Protein AF-0000000083203922 (afdb_homodimer)

Foldseek 3Di:
DFDADAEWEKEKEDFDQDLVSVVVLQPDPVHDPQQQWWKKKKWAWFDDPPTDNVDTQAMAIDTHLGPDGCSVAVDCVHPPNVGHDTRITMMIIGTPDSVQSHPLSSLQVSLQVCVVCVPRNRRPPDDPRDHDQGKYKYAYWYAYSVRHGDPDDDPSCVSAARMWIQTNVVRDIDGHHDDDD/DFDADAEWEKEKEDFDQDLVSVVVLQPDPVHDPQQQWFKKKKWAWFDDPPTDNVDTQAMAIDTHLDSDGCSVQVDCVHPPNVGHDTRITMMIIGTPDSVQSHSLSSLQVSLQVCVVCVVRNRRPPDDPRDHDQGKYKYAYWYAYSVRHGDPDDDPSCVSAARMWIQTNVVRDIDGHHDDDD

Organism: NCBI:txid214856

Structure (mmCIF, N/CA/C/O backbone):
data_AF-0000000083203922-model_v1
#
loop_
_entity.id
_entity.type
_entity.pdbx_description
1 polymer 'Uncharacterized protein'
#
loop_
_atom_site.group_PDB
_atom_site.id
_atom_site.type_symbol
_atom_site.label_atom_id
_atom_site.label_alt_id
_atom_site.label_comp_id
_atom_site.label_asym_id
_atom_site.label_entity_id
_atom_site.label_seq_id
_atom_site.pdbx_PDB_ins_code
_atom_site.Cartn_x
_atom_site.Cartn_y
_atom_site.Cartn_z
_atom_site.occupancy
_atom_site.B_iso_or_equiv
_atom_site.auth_seq_id
_atom_site.auth_comp_id
_atom_site.auth_asym_id
_atom_site.auth_atom_id
_atom_site.pdbx_PDB_model_num
ATOM 1 N N . MET A 1 1 ? -0.414 -16.438 9.078 1 76.25 1 MET A N 1
ATOM 2 C CA . MET A 1 1 ? 0.077 -15.453 8.125 1 76.25 1 MET A CA 1
ATOM 3 C C . MET A 1 1 ? -0.616 -14.109 8.336 1 76.25 1 MET A C 1
ATOM 5 O O . MET A 1 1 ? -1.79 -14.062 8.703 1 76.25 1 MET A O 1
ATOM 9 N N . GLU A 1 2 ? 0.153 -12.984 8.156 1 79.25 2 GLU A N 1
ATOM 10 C CA . GLU A 1 2 ? -0.312 -11.633 8.461 1 79.25 2 GLU A CA 1
ATOM 11 C C . GLU A 1 2 ? -1.518 -11.266 7.602 1 79.25 2 GLU A C 1
ATOM 13 O O . GLU A 1 2 ? -1.604 -11.656 6.438 1 79.25 2 GLU A O 1
ATOM 18 N N . ASP A 1 3 ? -2.449 -10.609 8.219 1 81.12 3 ASP A N 1
ATOM 19 C CA . ASP A 1 3 ? -3.629 -10.086 7.535 1 81.12 3 ASP A CA 1
ATOM 20 C C . ASP A 1 3 ? -3.773 -8.586 7.77 1 81.12 3 ASP A C 1
ATOM 22 O O . ASP A 1 3 ? -4.027 -8.148 8.898 1 81.12 3 ASP A O 1
ATOM 26 N N . ILE A 1 4 ? -3.57 -7.906 6.734 1 85.88 4 ILE A N 1
ATOM 27 C CA . ILE A 1 4 ? -3.744 -6.457 6.809 1 85.88 4 ILE A CA 1
ATOM 28 C C . ILE A 1 4 ? -5.164 -6.086 6.391 1 85.88 4 ILE A C 1
ATOM 30 O O . ILE A 1 4 ? -5.484 -6.082 5.199 1 85.88 4 ILE A O 1
ATOM 34 N N . ARG A 1 5 ? -6.004 -5.828 7.402 1 78.5 5 ARG A N 1
ATOM 35 C CA . ARG A 1 5 ? -7.426 -5.633 7.133 1 78.5 5 ARG A CA 1
ATOM 36 C C . ARG A 1 5 ? -7.785 -4.152 7.125 1 78.5 5 ARG A C 1
ATOM 38 O O . ARG A 1 5 ? -8.711 -3.734 6.426 1 78.5 5 ARG A O 1
ATOM 45 N N . LYS A 1 6 ? -7.117 -3.385 7.805 1 87 6 LYS A N 1
ATOM 46 C CA . LYS A 1 6 ? -7.434 -1.962 7.898 1 87 6 LYS A CA 1
ATOM 47 C C . LYS A 1 6 ? -6.562 -1.144 6.945 1 87 6 LYS A C 1
ATOM 49 O O . LYS A 1 6 ? -5.336 -1.119 7.082 1 87 6 LYS A O 1
ATOM 54 N N . VAL A 1 7 ? -7.184 -0.541 6.055 1 88.5 7 VAL A N 1
ATOM 55 C CA . VAL A 1 7 ? -6.48 0.312 5.105 1 88.5 7 VAL A CA 1
ATOM 56 C C . VAL A 1 7 ? -7.078 1.716 5.125 1 88.5 7 VAL A C 1
ATOM 58 O O . VAL A 1 7 ? -8.297 1.876 5.055 1 88.5 7 VAL A O 1
ATOM 61 N N . PHE A 1 8 ? -6.25 2.625 5.234 1 94.5 8 PHE A N 1
ATOM 62 C CA . PHE A 1 8 ? -6.664 4.023 5.195 1 94.5 8 PHE A CA 1
ATOM 63 C C . PHE A 1 8 ? -5.969 4.758 4.059 1 94.5 8 PHE A C 1
ATOM 65 O O . PHE A 1 8 ? -4.746 4.691 3.92 1 94.5 8 PHE A O 1
ATOM 72 N N . THR A 1 9 ? -6.707 5.371 3.26 1 94.44 9 THR A N 1
ATOM 73 C CA . THR A 1 9 ? -6.16 6.359 2.342 1 94.44 9 THR A CA 1
ATOM 74 C C . THR A 1 9 ? -6.285 7.766 2.922 1 94.44 9 THR A C 1
ATOM 76 O O . THR A 1 9 ? -7.391 8.219 3.234 1 94.44 9 THR A O 1
ATOM 79 N N . ILE A 1 10 ? -5.148 8.328 3.09 1 96.06 10 ILE A N 1
ATOM 80 C CA . ILE A 1 10 ? -5.145 9.695 3.604 1 96.06 10 ILE A CA 1
ATOM 81 C C . ILE A 1 10 ? -4.875 10.672 2.463 1 96.06 10 ILE A C 1
ATOM 83 O O . ILE A 1 10 ? -3.861 10.562 1.768 1 96.06 10 ILE A O 1
ATOM 87 N N . GLN A 1 11 ? -5.773 11.578 2.305 1 95.19 11 GLN A N 1
ATOM 88 C CA . GLN A 1 11 ? -5.633 12.641 1.314 1 95.19 11 GLN A CA 1
ATOM 89 C C . GLN A 1 11 ? -5.109 13.922 1.954 1 95.19 11 GLN A C 1
ATOM 91 O O . GLN A 1 11 ? -5.805 14.555 2.756 1 95.19 11 GLN A O 1
ATOM 96 N N . TRP A 1 12 ? -3.92 14.266 1.602 1 96.62 12 TRP A N 1
ATOM 97 C CA . TRP A 1 12 ? -3.26 15.453 2.139 1 96.62 12 TRP A CA 1
ATOM 98 C C . TRP A 1 12 ? -3.42 16.641 1.194 1 96.62 12 TRP A C 1
ATOM 100 O O . TRP A 1 12 ? -3.164 16.531 -0.006 1 96.62 12 TRP A O 1
ATOM 110 N N . VAL A 1 13 ? -3.775 17.719 1.745 1 96.5 13 VAL A N 1
ATOM 111 C CA . VAL A 1 13 ? -3.889 18.953 0.961 1 96.5 13 VAL A CA 1
ATOM 112 C C . VAL A 1 13 ? -2.887 19.984 1.47 1 96.5 13 VAL A C 1
ATOM 114 O O . VAL A 1 13 ? -2.779 20.203 2.676 1 96.5 13 VAL A O 1
ATOM 117 N N . GLY A 1 14 ? -2.135 20.516 0.602 1 96.25 14 GLY A N 1
ATOM 118 C CA . GLY A 1 14 ? -1.157 21.547 0.932 1 96.25 14 GLY A CA 1
ATOM 119 C C . GLY A 1 14 ? -0.144 21.781 -0.173 1 96.25 14 GLY A C 1
ATOM 120 O O . GLY A 1 14 ? -0.379 21.406 -1.326 1 96.25 14 GLY A O 1
ATOM 121 N N . PRO A 1 15 ? 0.98 22.531 0.112 1 96.75 15 PRO A N 1
ATOM 122 C CA . PRO A 1 15 ? 1.214 23.172 1.409 1 96.75 15 PRO A CA 1
ATOM 123 C C . PRO A 1 15 ? 0.523 24.531 1.532 1 96.75 15 PRO A C 1
ATOM 125 O O . PRO A 1 15 ? 0.252 25.172 0.521 1 96.75 15 PRO A O 1
ATOM 128 N N . PHE A 1 16 ? 0.149 24.828 2.766 1 96.94 16 PHE A N 1
ATOM 129 C CA . PHE A 1 16 ? -0.227 26.188 3.139 1 96.94 16 PHE A CA 1
ATOM 130 C C . PHE A 1 16 ? 0.935 26.906 3.816 1 96.94 16 PHE A C 1
ATOM 132 O O . PHE A 1 16 ? 1.586 26.344 4.699 1 96.94 16 PHE A O 1
ATOM 139 N N . ASP A 1 17 ? 1.171 28.094 3.471 1 96.75 17 ASP A N 1
ATOM 140 C CA . ASP A 1 17 ? 2.371 28.766 3.961 1 96.75 17 ASP A CA 1
ATOM 141 C C . ASP A 1 17 ? 2.057 29.641 5.176 1 96.75 17 ASP A C 1
ATOM 143 O O . ASP A 1 17 ? 2.967 30.125 5.855 1 96.75 17 ASP A O 1
ATOM 147 N N . THR A 1 18 ? 0.821 29.906 5.383 1 96.75 18 THR A N 1
ATOM 148 C CA . THR A 1 18 ? 0.357 30.656 6.547 1 96.75 18 THR A CA 1
ATOM 149 C C . THR A 1 18 ? -0.965 30.094 7.062 1 96.75 18 THR A C 1
ATOM 151 O O . THR A 1 18 ? -1.653 29.359 6.348 1 96.75 18 THR A O 1
ATOM 154 N N . PHE A 1 19 ? -1.325 30.484 8.32 1 96.62 19 PHE A N 1
ATOM 155 C CA . PHE A 1 19 ? -2.639 30.125 8.844 1 96.62 19 PHE A CA 1
ATOM 156 C C . PHE A 1 19 ? -3.744 30.781 8.023 1 96.62 19 PHE A C 1
ATOM 158 O O . PHE A 1 19 ? -4.816 30.203 7.848 1 96.62 19 PHE A O 1
ATOM 165 N N . ALA A 1 20 ? -3.465 31.938 7.516 1 95.44 20 ALA A N 1
ATOM 166 C CA . ALA A 1 20 ? -4.441 32.656 6.707 1 95.44 20 ALA A CA 1
ATOM 167 C C . ALA A 1 20 ? -4.762 31.906 5.422 1 95.44 20 ALA A C 1
ATOM 169 O O . ALA A 1 20 ? -5.93 31.781 5.039 1 95.44 20 ALA A O 1
ATOM 170 N N . SER A 1 21 ? -3.721 31.438 4.789 1 96 21 SER A N 1
ATOM 171 C CA . SER A 1 21 ? -3.936 30.688 3.555 1 96 21 SER A CA 1
ATOM 172 C C . SER A 1 21 ? -4.73 29.406 3.812 1 96 21 SER A C 1
ATOM 174 O O . SER A 1 21 ? -5.547 29 2.982 1 96 21 SER A O 1
ATOM 176 N N . LEU A 1 22 ? -4.492 28.797 4.906 1 96.5 22 LEU A N 1
ATOM 177 C CA . LEU A 1 22 ? -5.289 27.641 5.297 1 96.5 22 LEU A CA 1
ATOM 178 C C . LEU A 1 22 ? -6.754 28.016 5.48 1 96.5 22 LEU A C 1
ATOM 180 O O . LEU A 1 22 ? -7.645 27.344 4.969 1 96.5 22 LEU A O 1
ATOM 184 N N . SER A 1 23 ? -6.961 29.047 6.184 1 94.62 23 SER A N 1
ATOM 185 C CA . SER A 1 23 ? -8.32 29.516 6.441 1 94.62 23 SER A CA 1
ATOM 186 C C . SER A 1 23 ? -9.062 29.812 5.141 1 94.62 23 SER A C 1
ATOM 188 O O . SER A 1 23 ? -10.25 29.516 5.023 1 94.62 23 SER A O 1
ATOM 190 N N . GLU A 1 24 ? -8.391 30.391 4.223 1 95.5 24 GLU A N 1
ATOM 191 C CA . GLU A 1 24 ? -8.984 30.672 2.918 1 95.5 24 GLU A CA 1
ATOM 192 C C . GLU A 1 24 ? -9.469 29.391 2.246 1 95.5 24 GLU A C 1
ATOM 194 O O . GLU A 1 24 ? -10.586 29.344 1.716 1 95.5 24 GLU A O 1
ATOM 199 N N . TYR A 1 25 ? -8.68 28.391 2.256 1 96.06 25 TYR A N 1
ATOM 200 C CA . TYR A 1 25 ? -9.047 27.094 1.679 1 96.06 25 TYR A CA 1
ATOM 201 C C . TYR A 1 25 ? -10.25 26.5 2.398 1 96.06 25 TYR A C 1
ATOM 203 O O . TYR A 1 25 ? -11.203 26.047 1.759 1 96.06 25 TYR A O 1
ATOM 211 N N . LEU A 1 26 ? -10.227 26.531 3.705 1 94.5 26 LEU A N 1
ATOM 212 C CA . LEU A 1 26 ? -11.25 25.875 4.512 1 94.5 26 LEU A CA 1
ATOM 213 C C . LEU A 1 26 ? -12.586 26.594 4.391 1 94.5 26 LEU A C 1
ATOM 215 O O . LEU A 1 26 ? -13.648 25.984 4.582 1 94.5 26 LEU A O 1
ATOM 219 N N . ASN A 1 27 ? -12.523 27.812 4.066 1 93.06 27 ASN A N 1
ATOM 220 C CA . ASN A 1 27 ? -13.742 28.625 3.949 1 93.06 27 ASN A CA 1
ATOM 221 C C . ASN A 1 27 ? -14.266 28.641 2.514 1 93.06 27 ASN A C 1
ATOM 223 O O . ASN A 1 27 ? -15.328 29.188 2.244 1 93.06 27 ASN A O 1
ATOM 227 N N . ASP A 1 28 ? -13.516 28.125 1.604 1 93.5 28 ASP A N 1
ATOM 228 C CA . ASP A 1 28 ? -13.961 28.016 0.219 1 93.5 28 ASP A CA 1
ATOM 229 C C . ASP A 1 28 ? -15.016 26.922 0.064 1 93.5 28 ASP A C 1
ATOM 231 O O . ASP A 1 28 ? -14.719 25.734 0.282 1 93.5 28 ASP A O 1
ATOM 235 N N . PRO A 1 29 ? -16.266 27.219 -0.331 1 90.81 29 PRO A N 1
ATOM 236 C CA . PRO A 1 29 ? -17.328 26.234 -0.425 1 90.81 29 PRO A CA 1
ATOM 237 C C . PRO A 1 29 ? -17.109 25.219 -1.547 1 90.81 29 PRO A C 1
ATOM 239 O O . PRO A 1 29 ? -17.797 24.203 -1.614 1 90.81 29 PRO A O 1
ATOM 242 N N . ASN A 1 30 ? -16.156 25.516 -2.389 1 90.38 30 ASN A N 1
ATOM 243 C CA . ASN A 1 30 ? -15.883 24.641 -3.523 1 90.38 30 ASN A CA 1
ATOM 244 C C . ASN A 1 30 ? -14.844 23.578 -3.184 1 90.38 30 ASN A C 1
ATOM 246 O O . ASN A 1 30 ? -14.492 22.75 -4.027 1 90.38 30 ASN A O 1
ATOM 250 N N . THR A 1 31 ? -14.398 23.625 -1.921 1 89.81 31 THR A N 1
ATOM 251 C CA . THR A 1 31 ? -13.383 22.656 -1.52 1 89.81 31 THR A CA 1
ATOM 252 C C . THR A 1 31 ? -13.969 21.641 -0.542 1 89.81 31 THR A C 1
ATOM 254 O O . THR A 1 31 ? -15.156 21.703 -0.213 1 89.81 31 THR A O 1
ATOM 257 N N . CYS A 1 32 ? -13.172 20.719 -0.204 1 86.81 32 CYS A N 1
ATOM 258 C CA . CYS A 1 32 ? -13.562 19.641 0.7 1 86.81 32 CYS A CA 1
ATOM 259 C C . CYS A 1 32 ? -14.117 20.203 2.006 1 86.81 32 CYS A C 1
ATOM 261 O O . CYS A 1 32 ? -13.656 21.25 2.482 1 86.81 32 CYS A O 1
ATOM 263 N N . ASP A 1 33 ? -15.039 19.453 2.543 1 87.81 33 ASP A N 1
ATOM 264 C CA . ASP A 1 33 ? -15.609 19.797 3.842 1 87.81 33 ASP A CA 1
ATOM 265 C C . ASP A 1 33 ? -14.523 19.891 4.914 1 87.81 33 ASP A C 1
ATOM 267 O O . ASP A 1 33 ? -13.773 18.938 5.121 1 87.81 33 ASP A O 1
ATOM 271 N N . CYS A 1 34 ? -14.523 21.016 5.566 1 86.69 34 CYS A N 1
ATOM 272 C CA . CYS A 1 34 ? -13.477 21.297 6.539 1 86.69 34 CYS A CA 1
ATOM 273 C C . CYS A 1 34 ? -13.57 20.344 7.734 1 86.69 34 CYS A C 1
ATOM 275 O O . CYS A 1 34 ? -12.609 20.188 8.477 1 86.69 34 CYS A O 1
ATOM 277 N N . HIS A 1 35 ? -14.656 19.672 7.953 1 87.94 35 HIS A N 1
ATOM 278 C CA . HIS A 1 35 ? -14.875 18.781 9.094 1 87.94 35 HIS A CA 1
ATOM 279 C C . HIS A 1 35 ? -14.281 17.406 8.844 1 87.94 35 HIS A C 1
ATOM 281 O O . HIS A 1 35 ? -14.211 16.578 9.758 1 87.94 35 HIS A O 1
ATOM 287 N N . LEU A 1 36 ? -13.766 17.234 7.707 1 90.31 36 LEU A N 1
ATOM 288 C CA . LEU A 1 36 ? -13.305 15.906 7.34 1 90.31 36 LEU A CA 1
ATOM 289 C C . LEU A 1 36 ? -11.812 15.75 7.621 1 90.31 36 LEU A C 1
ATOM 291 O O . LEU A 1 36 ? -11.289 14.633 7.621 1 90.31 36 LEU A O 1
ATOM 295 N N . PHE A 1 37 ? -11.18 16.828 7.934 1 94.19 37 PHE A N 1
ATOM 296 C CA . PHE A 1 37 ? -9.734 16.781 8.125 1 94.19 37 PHE A CA 1
ATOM 297 C C . PHE A 1 37 ? -9.398 16.375 9.562 1 94.19 37 PHE A C 1
ATOM 299 O O . PHE A 1 37 ? -9.945 16.938 10.508 1 94.19 37 PHE A O 1
ATOM 306 N N . SER A 1 38 ? -8.453 15.422 9.68 1 95.12 38 SER A N 1
ATOM 307 C CA . SER A 1 38 ? -8.148 14.867 10.992 1 95.12 38 SER A CA 1
ATOM 308 C C . SER A 1 38 ? -6.652 14.945 11.289 1 95.12 38 SER A C 1
ATOM 310 O O . SER A 1 38 ? -6.227 14.695 12.422 1 95.12 38 SER A O 1
ATOM 312 N N . PHE A 1 39 ? -5.867 15.258 10.328 1 96.56 39 PHE A N 1
ATOM 313 C CA . PHE A 1 39 ? -4.422 15.242 10.5 1 96.56 39 PHE A CA 1
ATOM 314 C C . PHE A 1 39 ? -3.801 16.547 9.992 1 96.56 39 PHE A C 1
ATOM 316 O O . PHE A 1 39 ? -4.348 17.188 9.102 1 96.56 39 PHE A O 1
ATOM 323 N N . TYR A 1 40 ? -2.693 16.906 10.586 1 97.12 40 TYR A N 1
ATOM 324 C CA . TYR A 1 40 ? -1.921 18.031 10.07 1 97.12 40 TYR A CA 1
ATOM 325 C C . TYR A 1 40 ? -0.429 17.812 10.305 1 97.12 40 TYR A C 1
ATOM 327 O O . TYR A 1 40 ? -0.032 17.172 11.273 1 97.12 40 TYR A O 1
ATOM 335 N N . TYR A 1 41 ? 0.306 18.281 9.438 1 97.44 41 TYR A N 1
ATOM 336 C CA . TYR A 1 41 ? 1.765 18.25 9.453 1 97.44 41 TYR A CA 1
ATOM 337 C C . TYR A 1 41 ? 2.342 19.625 9.102 1 97.44 41 TYR A C 1
ATOM 339 O O . TYR A 1 41 ? 1.911 20.25 8.141 1 97.44 41 TYR A O 1
ATOM 347 N N . CYS A 1 42 ? 3.262 20.047 9.938 1 97.62 42 CYS A N 1
ATOM 348 C CA . CYS A 1 42 ? 3.91 21.328 9.719 1 97.62 42 CYS A CA 1
ATOM 349 C C . CYS A 1 42 ? 5.426 21.188 9.719 1 97.62 42 CYS A C 1
ATOM 351 O O . CYS A 1 42 ? 5.988 20.484 10.555 1 97.62 42 CYS A O 1
ATOM 353 N N . SER A 1 43 ? 6.062 21.797 8.773 1 97.31 43 SER A N 1
ATOM 354 C CA . SER A 1 43 ? 7.52 21.859 8.719 1 97.31 43 SER A CA 1
ATOM 355 C C . SER A 1 43 ? 8.008 23.266 8.414 1 97.31 43 SER A C 1
ATOM 357 O O . SER A 1 43 ? 7.281 24.062 7.816 1 97.31 43 SER A O 1
ATOM 359 N N . GLY A 1 44 ? 9.172 23.562 8.82 1 96.44 44 GLY A N 1
ATOM 360 C CA . GLY A 1 44 ? 9.734 24.875 8.609 1 96.44 44 GLY A CA 1
ATOM 361 C C . GLY A 1 44 ? 10.75 25.266 9.664 1 96.44 44 GLY A C 1
ATOM 362 O O . GLY A 1 44 ? 11.43 24.406 10.234 1 96.44 44 GLY A O 1
ATOM 363 N N . SER A 1 45 ? 10.977 26.594 9.75 1 96.19 45 SER A N 1
ATOM 364 C CA . SER A 1 45 ? 11.875 27.125 10.766 1 96.19 45 SER A CA 1
ATOM 365 C C . SER A 1 45 ? 11.117 27.516 12.031 1 96.19 45 SER A C 1
ATOM 367 O O . SER A 1 45 ? 9.906 27.766 11.984 1 96.19 45 SER A O 1
ATOM 369 N N . LYS A 1 46 ? 11.828 27.547 13.117 1 95 46 LYS A N 1
ATOM 370 C CA . LYS A 1 46 ? 11.234 27.891 14.398 1 95 46 LYS A CA 1
ATOM 371 C C . LYS A 1 46 ? 11.594 29.328 14.805 1 95 46 LYS A C 1
ATOM 373 O O . LYS A 1 46 ? 12.664 29.828 14.445 1 95 46 LYS A O 1
ATOM 378 N N . LYS A 1 47 ? 10.688 29.875 15.578 1 93.75 47 LYS A N 1
ATOM 379 C CA . LYS A 1 47 ? 10.93 31.188 16.156 1 93.75 47 LYS A CA 1
ATOM 380 C C . LYS A 1 47 ? 11.828 31.094 17.375 1 93.75 47 LYS A C 1
ATOM 382 O O . LYS A 1 47 ? 11.922 30.047 18.016 1 93.75 47 LYS A O 1
ATOM 387 N N . GLY A 1 48 ? 12.422 32.2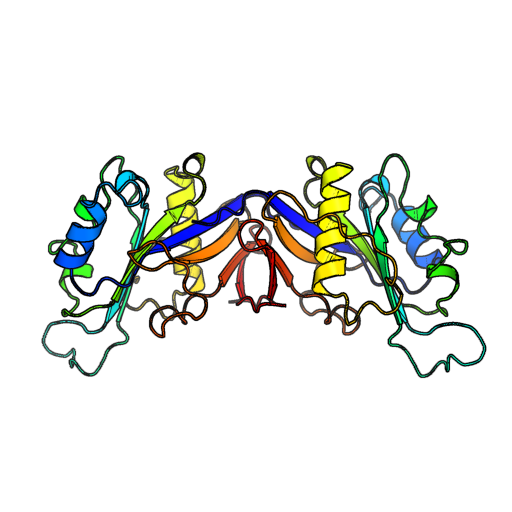19 17.703 1 88.44 48 GLY A N 1
ATOM 388 C CA . GLY A 1 48 ? 13.086 32.312 19 1 88.44 48 GLY A CA 1
ATOM 389 C C . GLY A 1 48 ? 14.594 32.25 18.906 1 88.44 48 GLY A C 1
ATOM 390 O O . GLY A 1 48 ? 15.141 31.875 17.875 1 88.44 48 GLY A O 1
ATOM 391 N N . LYS A 1 49 ? 15.211 32.594 20.031 1 87.12 49 LYS A N 1
ATOM 392 C CA . LYS A 1 49 ? 16.672 32.594 20.156 1 87.12 49 LYS A CA 1
ATOM 393 C C . LYS A 1 49 ? 17.234 31.172 20.094 1 87.12 49 LYS A C 1
ATOM 395 O O . LYS A 1 49 ? 16.656 30.25 20.688 1 87.12 49 LYS A O 1
ATOM 400 N N . GLY A 1 50 ? 18.203 30.969 19.312 1 90.75 50 GLY A N 1
ATOM 401 C CA . GLY A 1 50 ? 18.812 29.656 19.188 1 90.75 50 GLY A CA 1
ATOM 402 C C . GLY A 1 50 ? 18.297 28.859 18 1 90.75 50 GLY A C 1
ATOM 403 O O . GLY A 1 50 ? 18.766 27.75 17.75 1 90.75 50 GLY A O 1
ATOM 404 N N . HIS A 1 51 ? 17.266 29.422 17.453 1 92.12 51 HIS A N 1
ATOM 405 C CA . HIS A 1 51 ? 16.703 28.781 16.266 1 92.12 51 HIS A CA 1
ATOM 406 C C . HIS A 1 51 ? 16.906 29.641 15.023 1 92.12 51 HIS A C 1
ATOM 408 O O . HIS A 1 51 ? 16.016 30.375 14.609 1 92.12 51 HIS A O 1
ATOM 414 N N . PRO A 1 52 ? 18.078 29.484 14.469 1 91.88 52 PRO A N 1
ATOM 415 C CA . PRO A 1 52 ? 18.344 30.281 13.273 1 91.88 52 PRO A CA 1
ATOM 416 C C . PRO A 1 52 ? 17.344 30 12.141 1 91.88 52 PRO A C 1
ATOM 418 O O . PRO A 1 52 ? 16.922 28.859 11.961 1 91.88 52 PRO A O 1
ATOM 421 N N . ILE A 1 53 ? 17.016 30.984 11.391 1 88.94 53 ILE A N 1
ATOM 422 C CA . ILE A 1 53 ? 16.031 30.906 10.32 1 88.94 53 ILE A CA 1
ATOM 423 C C . ILE A 1 53 ? 16.516 29.922 9.258 1 88.94 53 ILE A C 1
ATOM 425 O O . ILE A 1 53 ? 15.711 29.297 8.57 1 88.94 53 ILE A O 1
ATOM 429 N N . SER A 1 54 ? 17.828 29.75 9.211 1 90.31 54 SER A N 1
ATOM 430 C CA . SER A 1 54 ? 18.406 28.891 8.195 1 90.31 54 SER A CA 1
ATOM 431 C C . SER A 1 54 ? 18.141 27.422 8.5 1 90.31 54 SER A C 1
ATOM 433 O O . SER A 1 54 ? 18.188 26.578 7.605 1 90.31 54 SER A O 1
ATOM 435 N N . LYS A 1 55 ? 17.891 27.188 9.727 1 91.38 55 LYS A N 1
ATOM 436 C CA . LYS A 1 55 ? 17.5 25.828 10.086 1 91.38 55 LYS A CA 1
ATOM 437 C C . LYS A 1 55 ? 16.016 25.594 9.828 1 91.38 55 LYS A C 1
ATOM 439 O O . LYS A 1 55 ? 15.164 26.109 10.539 1 91.38 55 LYS A O 1
ATOM 444 N N . ASP A 1 56 ? 15.727 24.844 8.805 1 91.56 56 ASP A N 1
ATOM 445 C CA . ASP A 1 56 ? 14.359 24.656 8.344 1 91.56 56 ASP A CA 1
ATOM 446 C C . ASP A 1 56 ? 13.961 23.172 8.383 1 91.56 56 ASP A C 1
ATOM 448 O O . ASP A 1 56 ? 13.414 22.656 7.414 1 91.56 56 ASP A O 1
ATOM 452 N N . ASP A 1 57 ? 14.344 22.5 9.508 1 92.94 57 ASP A N 1
ATOM 453 C CA . ASP A 1 57 ? 14.125 21.047 9.57 1 92.94 57 ASP A CA 1
ATOM 454 C C . ASP A 1 57 ? 13.234 20.688 10.75 1 92.94 57 ASP A C 1
ATOM 456 O O . ASP A 1 57 ? 13.234 19.531 11.203 1 92.94 57 ASP A O 1
ATOM 460 N N . TYR A 1 58 ? 12.578 21.734 11.266 1 95.31 58 TYR A N 1
ATOM 461 C CA . TYR A 1 58 ? 11.617 21.438 12.32 1 95.31 58 TYR A CA 1
ATOM 462 C C . TYR A 1 58 ? 10.328 20.859 11.742 1 95.31 58 TYR A C 1
ATOM 464 O O . TYR A 1 58 ? 9.859 21.297 10.695 1 95.31 58 TYR A O 1
ATOM 472 N N . ARG A 1 59 ? 9.797 19.844 12.438 1 96.69 59 ARG A N 1
ATOM 473 C CA . ARG A 1 59 ? 8.648 19.109 11.922 1 96.69 59 ARG A CA 1
ATOM 474 C C . ARG A 1 59 ? 7.723 18.672 13.047 1 96.69 59 ARG A C 1
ATOM 476 O O . ARG A 1 59 ? 8.18 18.203 14.086 1 96.69 59 ARG A O 1
ATOM 483 N N . TYR A 1 60 ? 6.461 18.875 12.781 1 96.56 60 TYR A N 1
ATOM 484 C CA . TYR A 1 60 ? 5.445 18.469 13.75 1 96.56 60 TYR A CA 1
ATOM 485 C C . TYR A 1 60 ? 4.27 17.781 13.055 1 96.56 60 TYR A C 1
ATOM 487 O O . TYR A 1 60 ? 3.801 18.25 12.016 1 96.56 60 TYR A O 1
ATOM 495 N N . PHE A 1 61 ? 3.873 16.688 13.617 1 96.69 61 PHE A N 1
ATOM 496 C CA . PHE A 1 61 ? 2.682 15.969 13.195 1 96.69 61 PHE A CA 1
ATOM 497 C C . PHE A 1 61 ? 1.629 15.969 14.297 1 96.69 61 PHE A C 1
ATOM 499 O O . PHE A 1 61 ? 1.935 15.672 15.453 1 96.69 61 PHE A O 1
ATOM 506 N N . GLY A 1 62 ? 0.389 16.312 13.914 1 94.88 62 GLY A N 1
ATOM 507 C CA . GLY A 1 62 ? -0.681 16.312 14.898 1 94.88 62 GLY A CA 1
ATOM 508 C C . GLY A 1 62 ? -1.989 15.766 14.359 1 94.88 62 GLY A C 1
ATOM 509 O O . GLY A 1 62 ? -2.1 15.461 13.172 1 94.88 62 GLY A O 1
ATOM 510 N N . LEU A 1 63 ? -2.947 15.539 15.25 1 94.06 63 LEU A N 1
ATOM 511 C CA . LEU A 1 63 ? -4.273 15.047 14.891 1 94.06 63 LEU A CA 1
ATOM 512 C C . LEU A 1 63 ? -5.359 15.984 15.422 1 94.06 63 LEU 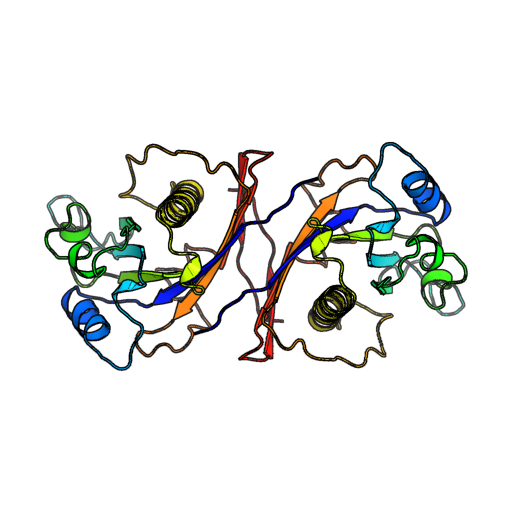A C 1
ATOM 514 O O . LEU A 1 63 ? -5.098 16.812 16.297 1 94.06 63 LEU A O 1
ATOM 518 N N . HIS A 1 64 ? -6.418 15.953 14.766 1 91.62 64 HIS A N 1
ATOM 519 C CA . HIS A 1 64 ? -7.648 16.625 15.156 1 91.62 64 HIS A CA 1
ATOM 520 C C . HIS A 1 64 ? -8.82 15.656 15.203 1 91.62 64 HIS A C 1
ATOM 522 O O . HIS A 1 64 ? -9.148 15.023 14.195 1 91.62 64 HIS A O 1
ATOM 528 N N . ARG A 1 65 ? -9.352 15.492 16.375 1 78.56 65 ARG A N 1
ATOM 529 C CA . ARG A 1 65 ? -10.422 14.523 16.594 1 78.56 65 ARG A CA 1
ATOM 530 C C . ARG A 1 65 ? -11.773 15.094 16.172 1 78.56 65 ARG A C 1
ATOM 532 O O . ARG A 1 65 ? -12.062 16.266 16.438 1 78.56 65 ARG A O 1
ATOM 539 N N . SER A 1 66 ? -12.375 15.07 15.305 1 61.03 66 SER A N 1
ATOM 540 C CA . SER A 1 66 ? -13.422 15.734 14.539 1 61.03 66 SER A CA 1
ATOM 541 C C . SER A 1 66 ? -14.578 16.156 15.438 1 61.03 66 SER A C 1
ATOM 543 O O . SER A 1 66 ? -15.578 16.703 14.961 1 61.03 66 SER A O 1
ATOM 545 N N . GLY A 1 67 ? -15.305 16.406 16.234 1 67.06 67 GLY A N 1
ATOM 546 C CA . GLY A 1 67 ? -16.609 17.047 16.188 1 67.06 67 GLY A CA 1
ATOM 547 C C . GLY A 1 67 ? -16.547 18.516 15.789 1 67.06 67 GLY A C 1
ATOM 548 O O . GLY A 1 67 ? -17.578 19.125 15.508 1 67.06 67 GLY A O 1
ATOM 549 N N . THR A 1 68 ? -15.266 19.062 15.516 1 78.5 68 THR A N 1
ATOM 550 C CA . THR A 1 68 ? -15.102 20.469 15.141 1 78.5 68 THR A CA 1
ATOM 551 C C . THR A 1 68 ? -14.188 20.594 13.93 1 78.5 68 THR A C 1
ATOM 553 O O . THR A 1 68 ? -13.43 19.688 13.609 1 78.5 68 THR A O 1
ATOM 556 N N . PRO A 1 69 ? -14.312 21.719 13.258 1 84.94 69 PRO A N 1
ATOM 557 C CA . PRO A 1 69 ? -13.43 21.953 12.109 1 84.94 69 PRO A CA 1
ATOM 558 C C . PRO A 1 69 ? -11.953 22.031 12.508 1 84.94 69 PRO A C 1
ATOM 560 O O . PRO A 1 69 ? -11.633 22.438 13.625 1 84.94 69 PRO A O 1
ATOM 563 N N . ILE A 1 70 ? -11.078 21.641 11.641 1 90.44 70 ILE A N 1
ATOM 564 C CA . ILE A 1 70 ? -9.656 21.453 11.922 1 90.44 70 ILE A CA 1
ATOM 565 C C . ILE A 1 70 ? -9.023 22.797 12.289 1 90.44 70 ILE A C 1
ATOM 567 O O . ILE A 1 70 ? -8.016 22.828 13.008 1 90.44 70 ILE A O 1
ATOM 571 N N . HIS A 1 71 ? -9.594 23.938 11.82 1 86.88 71 HIS A N 1
ATOM 572 C CA . HIS A 1 71 ? -8.984 25.234 12.078 1 86.88 71 HIS A CA 1
ATOM 573 C C . HIS A 1 71 ? -9.148 25.641 13.539 1 86.88 71 HIS A C 1
ATOM 575 O O . HIS A 1 71 ? -8.508 26.594 14 1 86.88 71 HIS A O 1
ATOM 581 N N . THR A 1 72 ? -10.008 24.922 14.266 1 87.5 72 THR A N 1
ATOM 582 C CA . THR A 1 72 ? -10.086 25.172 15.703 1 87.5 72 THR A CA 1
ATOM 583 C C . THR A 1 72 ? -8.82 24.688 16.406 1 87.5 72 THR A C 1
ATOM 585 O O . THR A 1 72 ? -8.453 25.203 17.469 1 87.5 72 THR A O 1
ATOM 588 N N . ARG A 1 73 ? -8.172 23.797 15.828 1 90.38 73 ARG A N 1
ATOM 589 C CA . ARG A 1 73 ? -6.949 23.234 16.375 1 90.38 73 ARG A CA 1
ATOM 590 C C . ARG A 1 73 ? -5.715 23.781 15.672 1 90.38 73 ARG A C 1
ATOM 592 O O . ARG A 1 73 ? -4.742 24.172 16.328 1 90.38 73 ARG A O 1
ATOM 599 N N . VAL A 1 74 ? -5.773 23.797 14.398 1 94.5 74 VAL A N 1
ATOM 600 C CA . VAL A 1 74 ? -4.664 24.297 13.594 1 94.5 74 VAL A CA 1
ATOM 601 C C . VAL A 1 74 ? -4.758 25.828 13.484 1 94.5 74 VAL A C 1
ATOM 603 O O . VAL A 1 74 ? -5.293 26.344 12.508 1 94.5 74 VAL A O 1
ATOM 606 N N . ALA A 1 75 ? -4.195 26.469 14.469 1 92.81 75 ALA A N 1
ATOM 607 C CA . ALA A 1 75 ? -4.328 27.906 14.633 1 92.81 75 ALA A CA 1
ATOM 608 C C . ALA A 1 75 ? -3.086 28.5 15.297 1 92.81 75 ALA A C 1
ATOM 610 O O . ALA A 1 75 ? -2.244 27.766 15.82 1 92.81 75 ALA A O 1
ATOM 611 N N . PRO A 1 76 ? -2.982 29.812 15.273 1 93.12 76 PRO A N 1
ATOM 612 C CA . PRO A 1 76 ? -1.794 30.484 15.812 1 93.12 76 PRO A CA 1
ATOM 613 C C . PRO A 1 76 ? -1.591 30.203 17.297 1 93.12 76 PRO A C 1
ATOM 615 O O . PRO A 1 76 ? -0.479 30.359 17.812 1 93.12 76 PRO A O 1
ATOM 618 N N . TRP A 1 77 ? -2.58 29.828 18.016 1 92.75 77 TRP A N 1
ATOM 619 C CA . TRP A 1 77 ? -2.457 29.625 19.453 1 92.75 77 TRP A CA 1
ATOM 620 C C . TRP A 1 77 ? -2.066 28.188 19.781 1 92.75 77 TRP A C 1
ATOM 622 O O . TRP A 1 77 ? -1.886 27.828 20.938 1 92.75 77 TRP A O 1
ATOM 632 N N . HIS A 1 78 ? -2.027 27.359 18.75 1 93.5 78 HIS A N 1
ATOM 633 C CA . HIS A 1 78 ? -1.646 25.969 18.953 1 93.5 78 HIS A CA 1
ATOM 634 C C . HIS A 1 78 ? -0.281 25.859 19.625 1 93.5 78 HIS A C 1
ATOM 636 O O . HIS A 1 78 ? 0.667 26.547 19.219 1 93.5 78 HIS A O 1
ATOM 642 N N . GLU A 1 79 ? -0.117 25.016 20.562 1 91.5 79 GLU A N 1
ATOM 643 C CA . GLU A 1 79 ? 1.046 24.891 21.438 1 91.5 79 GLU A CA 1
ATOM 644 C C . GLU A 1 79 ? 2.32 24.656 20.641 1 91.5 79 GLU A C 1
ATOM 646 O O . GLU A 1 79 ? 3.383 25.188 20.969 1 91.5 79 GLU A O 1
ATOM 651 N N . HIS A 1 80 ? 2.254 23.906 19.594 1 93.56 80 HIS A N 1
ATOM 652 C CA . HIS A 1 80 ? 3.436 23.594 18.797 1 93.56 80 HIS A CA 1
ATOM 653 C C . HIS A 1 80 ? 3.521 24.469 17.562 1 93.56 80 HIS A C 1
ATOM 655 O O . HIS A 1 80 ? 4.594 25 17.234 1 93.56 80 HIS A O 1
ATOM 661 N N . LEU A 1 81 ? 2.422 24.719 16.953 1 95.94 81 LEU A N 1
ATOM 662 C CA . LEU A 1 81 ? 2.426 25.391 15.664 1 95.94 81 LEU A CA 1
ATOM 663 C C . LEU A 1 81 ? 2.797 26.859 15.828 1 95.94 81 LEU A C 1
ATOM 665 O O . LEU A 1 81 ? 3.408 27.453 14.938 1 95.94 81 LEU A O 1
ATOM 669 N N . ARG A 1 82 ? 2.482 27.422 16.938 1 94.25 82 ARG A N 1
ATOM 670 C CA . ARG A 1 82 ? 2.76 28.828 17.203 1 94.25 82 ARG A CA 1
ATOM 671 C C . ARG A 1 82 ? 4.258 29.109 17.156 1 94.25 82 ARG A C 1
ATOM 673 O O . ARG A 1 82 ? 4.676 30.25 16.984 1 94.25 82 ARG A O 1
ATOM 680 N N . ASN A 1 83 ? 5.078 28.078 17.312 1 95.19 83 ASN A N 1
ATOM 681 C CA . ASN A 1 83 ? 6.527 28.234 17.391 1 95.19 83 ASN A CA 1
ATOM 682 C C . ASN A 1 83 ? 7.156 28.25 15.992 1 95.19 83 ASN A C 1
ATOM 684 O O . ASN A 1 83 ? 8.328 28.609 15.844 1 95.19 83 ASN A O 1
ATOM 688 N N . PHE A 1 84 ? 6.43 27.906 14.992 1 96.69 84 PHE A N 1
ATOM 689 C CA . PHE A 1 84 ? 6.961 27.922 13.633 1 96.69 84 PHE A CA 1
ATOM 690 C C . PHE A 1 84 ? 6.949 29.328 13.055 1 96.69 84 PHE A C 1
ATOM 692 O O . PHE A 1 84 ? 6.004 30.094 13.281 1 96.69 84 PHE A O 1
ATOM 699 N N . ARG A 1 85 ? 7.98 29.641 12.297 1 95.5 85 ARG A N 1
ATOM 700 C CA . ARG A 1 85 ? 8.047 30.906 11.57 1 95.5 85 ARG A CA 1
ATOM 701 C C . ARG A 1 85 ? 7.297 30.812 10.242 1 95.5 85 ARG A C 1
ATOM 703 O O . ARG A 1 85 ? 7.457 29.844 9.5 1 95.5 85 ARG A O 1
ATOM 710 N N . GLU A 1 86 ? 6.516 31.797 10.008 1 93.56 86 GLU A N 1
ATOM 711 C CA . GLU A 1 86 ? 5.953 31.906 8.664 1 93.56 86 GLU A CA 1
ATOM 712 C C . GLU A 1 86 ? 6.957 32.531 7.695 1 93.56 86 GLU A C 1
ATOM 714 O O . GLU A 1 86 ? 7.742 33.406 8.078 1 93.56 86 GLU A O 1
ATOM 719 N N . PRO A 1 87 ? 7.051 32.156 6.477 1 95.38 87 PRO A N 1
ATOM 720 C CA . PRO A 1 87 ? 6.203 31.094 5.922 1 95.38 87 PRO A CA 1
ATOM 721 C C . PRO A 1 87 ? 6.645 29.703 6.344 1 95.38 87 PRO A C 1
ATOM 723 O O . PRO A 1 87 ? 7.84 29.453 6.508 1 95.38 87 PRO A O 1
ATOM 726 N N . PHE A 1 88 ? 5.695 28.828 6.68 1 96.69 88 PHE A N 1
ATOM 727 C CA . PHE A 1 88 ? 5.953 27.422 6.938 1 96.69 88 PHE A CA 1
ATOM 728 C C . PHE A 1 88 ? 5.262 26.547 5.898 1 96.69 88 PHE A C 1
ATOM 730 O O . PHE A 1 88 ? 4.664 27.047 4.949 1 96.69 88 PHE A O 1
ATOM 737 N N . SER A 1 89 ? 5.488 25.25 5.922 1 97.12 89 SER A N 1
ATOM 738 C CA . SER A 1 89 ? 4.797 24.281 5.086 1 97.12 89 SER A CA 1
ATOM 739 C C . SER A 1 89 ? 3.812 23.453 5.898 1 97.12 89 SER A C 1
ATOM 741 O O . SER A 1 89 ? 4.211 22.531 6.629 1 97.12 89 SER A O 1
ATOM 743 N N . LEU A 1 90 ? 2.555 23.812 5.723 1 97.62 90 LEU A N 1
ATOM 744 C CA . LEU A 1 90 ? 1.488 23.156 6.473 1 97.62 90 LEU A CA 1
ATOM 745 C C . LEU A 1 90 ? 0.624 22.297 5.555 1 97.62 90 LEU A C 1
ATOM 747 O O . LEU A 1 90 ? 0.22 22.75 4.48 1 97.62 90 LEU A O 1
ATOM 751 N N . TRP A 1 91 ? 0.397 21.078 5.961 1 97.56 91 TRP A N 1
ATOM 752 C CA . TRP A 1 91 ? -0.469 20.125 5.273 1 97.56 91 TRP A CA 1
ATOM 753 C C . TRP A 1 91 ? -1.583 19.641 6.191 1 97.56 91 TRP A C 1
ATOM 755 O O . TRP A 1 91 ? -1.365 19.438 7.391 1 97.56 91 TRP A O 1
ATOM 765 N N . ILE A 1 92 ? -2.752 19.469 5.598 1 96.94 92 ILE A N 1
ATOM 766 C CA . ILE A 1 92 ? -3.852 18.875 6.344 1 96.94 92 ILE A CA 1
ATOM 767 C C . ILE A 1 92 ? -4.32 17.594 5.641 1 96.94 92 ILE A C 1
ATOM 76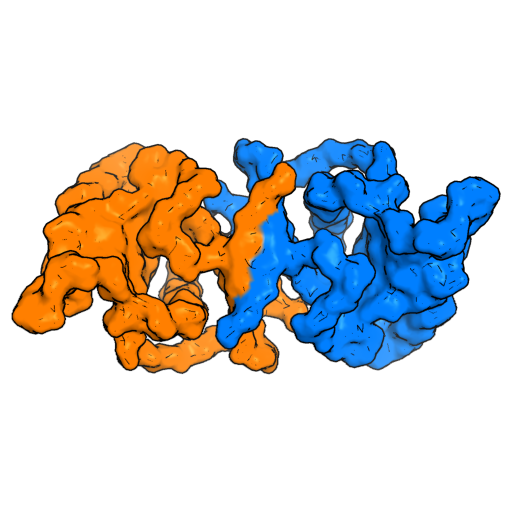9 O O . ILE A 1 92 ? -4.305 17.516 4.406 1 96.94 92 ILE A O 1
ATOM 773 N N . GLY A 1 93 ? -4.68 16.562 6.453 1 96.44 93 GLY A N 1
ATOM 774 C CA . GLY A 1 93 ? -5.016 15.266 5.906 1 96.44 93 GLY A CA 1
ATOM 775 C C . GLY A 1 93 ? -6.383 14.773 6.34 1 96.44 93 GLY A C 1
ATOM 776 O O . GLY A 1 93 ? -6.793 14.984 7.48 1 96.44 93 GLY A O 1
ATOM 777 N N . SER A 1 94 ? -7.043 14.133 5.418 1 95.19 94 SER A N 1
ATOM 778 C CA . SER A 1 94 ? -8.328 13.5 5.68 1 95.19 94 SER A CA 1
ATOM 779 C C . SER A 1 94 ? -8.352 12.062 5.176 1 95.19 94 SER A C 1
ATOM 781 O O . SER A 1 94 ? -7.617 11.711 4.25 1 95.19 94 SER A O 1
ATOM 783 N N . PHE A 1 95 ? -9.211 11.289 5.867 1 94.75 95 PHE A N 1
ATOM 784 C CA . PHE A 1 95 ? -9.516 9.992 5.273 1 94.75 95 PHE A CA 1
ATOM 785 C C . PHE A 1 95 ? -10.25 10.164 3.947 1 94.75 95 PHE A C 1
ATOM 787 O O . PHE A 1 95 ? -11.125 11.023 3.822 1 94.75 95 PHE A O 1
ATOM 794 N N . SER A 1 96 ? -9.883 9.406 2.963 1 92.25 96 SER A N 1
ATOM 795 C CA . SER A 1 96 ? -10.648 9.43 1.721 1 92.25 96 SER A CA 1
ATOM 796 C C . SER A 1 96 ? -12.078 8.938 1.943 1 92.25 96 SER A C 1
ATOM 798 O O . SER A 1 96 ? -13.016 9.438 1.312 1 92.25 96 SER A O 1
ATOM 800 N N . ASP A 1 97 ? -12.203 7.934 2.746 1 90.12 97 ASP A N 1
ATOM 801 C CA . ASP A 1 97 ? -13.492 7.414 3.176 1 90.12 97 ASP A CA 1
ATOM 802 C C . ASP A 1 97 ? -13.914 8.023 4.512 1 90.12 97 ASP A C 1
ATOM 804 O O . ASP A 1 97 ? -13.438 7.605 5.566 1 90.12 97 ASP A O 1
ATOM 808 N N . SER A 1 98 ? -14.883 8.852 4.461 1 89.25 98 SER A N 1
ATOM 809 C CA . SER A 1 98 ? -15.273 9.609 5.641 1 89.25 98 SER A CA 1
ATOM 810 C C . SER A 1 98 ? -15.828 8.695 6.734 1 89.25 98 SER A C 1
ATOM 812 O O . SER A 1 98 ? -15.805 9.055 7.914 1 89.25 98 SER A O 1
ATOM 814 N N . THR A 1 99 ? -16.312 7.527 6.41 1 90.38 99 THR A N 1
ATOM 815 C CA . THR A 1 99 ? -16.844 6.605 7.406 1 90.38 99 THR A CA 1
ATOM 816 C C . THR A 1 99 ? -15.719 6.055 8.281 1 90.38 99 THR A C 1
ATOM 818 O O . THR A 1 99 ? -15.977 5.496 9.352 1 90.38 99 THR A O 1
ATOM 821 N N . GLN A 1 100 ? -14.555 6.266 7.891 1 91.88 100 GLN A N 1
ATOM 822 C CA . GLN A 1 100 ? -13.406 5.77 8.641 1 91.88 100 GLN A CA 1
ATOM 823 C C . GLN A 1 100 ? -12.906 6.809 9.641 1 91.88 100 GLN A C 1
ATOM 825 O O . GLN A 1 100 ? -12.008 6.527 10.445 1 91.88 100 GLN A O 1
ATOM 830 N N . GLN A 1 101 ? -13.508 7.926 9.531 1 92.25 101 GLN A N 1
ATOM 831 C CA . GLN A 1 101 ? -13.086 8.984 10.445 1 92.25 101 GLN A CA 1
ATOM 832 C C . GLN A 1 101 ? -13.648 8.766 11.844 1 92.25 101 GLN A C 1
ATOM 834 O O . GLN A 1 101 ? -14.484 9.547 12.312 1 92.25 101 GLN A O 1
ATOM 839 N N . THR A 1 102 ? -13.203 7.816 12.516 1 92.12 102 THR A N 1
ATOM 840 C CA . THR A 1 102 ? -13.539 7.559 13.914 1 92.12 102 THR A CA 1
ATOM 841 C C . THR A 1 102 ? -12.391 7.949 14.836 1 92.12 102 THR A C 1
ATOM 843 O O . THR A 1 102 ? -11.227 7.961 14.414 1 92.12 102 THR A O 1
ATOM 846 N N . PRO A 1 103 ? -12.727 8.258 16.078 1 90.81 103 PRO A N 1
ATOM 847 C CA . PRO A 1 103 ? -11.656 8.602 17 1 90.81 103 PRO A CA 1
ATOM 848 C C . PRO A 1 103 ? -10.562 7.535 17.062 1 90.81 103 PRO A C 1
ATOM 850 O O . PRO A 1 103 ? -9.375 7.863 17.094 1 90.81 103 PRO A O 1
ATOM 853 N N . GLN A 1 104 ? -10.914 6.32 17.062 1 91.88 104 GLN A N 1
ATOM 854 C CA . GLN A 1 104 ? -9.953 5.23 17.141 1 91.88 104 GLN A CA 1
ATOM 855 C C . GLN A 1 104 ? -9.055 5.188 15.906 1 91.88 104 GLN A C 1
ATOM 857 O O . GLN A 1 104 ? -7.836 5.059 16.016 1 91.88 104 GLN A O 1
ATOM 862 N N . ASN A 1 105 ? -9.656 5.273 14.742 1 93.88 105 ASN A N 1
ATOM 863 C CA . ASN A 1 105 ? -8.875 5.25 13.516 1 93.88 105 ASN A CA 1
ATOM 864 C C . ASN A 1 105 ? -7.922 6.441 13.438 1 93.88 105 ASN A C 1
ATOM 866 O O . ASN A 1 105 ? -6.785 6.305 12.977 1 93.88 105 ASN A O 1
ATOM 870 N N . VAL A 1 106 ? -8.375 7.566 13.852 1 94.06 106 VAL A N 1
ATOM 871 C CA . VAL A 1 106 ? -7.551 8.766 13.852 1 94.06 106 VAL A CA 1
ATOM 872 C C . VAL A 1 106 ? -6.336 8.562 14.742 1 94.06 106 VAL A C 1
ATOM 874 O O . VAL A 1 106 ? -5.207 8.867 14.352 1 94.06 106 VAL A O 1
ATOM 877 N N . GLU A 1 107 ? -6.539 8.031 15.859 1 92.75 107 GLU A N 1
ATOM 878 C CA . GLU A 1 107 ? -5.445 7.766 16.797 1 92.75 107 GLU A CA 1
ATOM 879 C C . GLU A 1 107 ? -4.48 6.727 16.234 1 92.75 107 GLU A C 1
ATOM 881 O O . GLU A 1 107 ? -3.264 6.871 16.359 1 92.75 107 GLU A O 1
ATOM 886 N N . ASP A 1 108 ? -5.031 5.715 15.664 1 94 108 ASP A N 1
ATOM 887 C CA . ASP A 1 108 ? -4.199 4.664 15.078 1 94 108 ASP A CA 1
ATOM 888 C C . ASP A 1 108 ? -3.293 5.23 13.992 1 94 108 ASP A C 1
ATOM 890 O O . ASP A 1 108 ? -2.098 4.93 13.953 1 94 108 ASP A O 1
ATOM 894 N N . VAL A 1 109 ? -3.896 6.043 13.125 1 95.06 109 VAL A N 1
ATOM 895 C CA . VAL A 1 109 ? -3.135 6.633 12.031 1 95.06 109 VAL A CA 1
ATOM 896 C C . VAL A 1 109 ? -2.027 7.523 12.586 1 95.06 109 VAL A C 1
ATOM 898 O O . VAL A 1 109 ? -0.877 7.441 12.148 1 95.06 109 VAL A O 1
ATOM 901 N N . GLU A 1 110 ? -2.361 8.312 13.523 1 94.69 110 GLU A N 1
ATOM 902 C CA . GLU A 1 110 ? -1.351 9.164 14.141 1 94.69 110 GLU A CA 1
ATOM 903 C C . GLU A 1 110 ? -0.209 8.336 14.727 1 94.69 110 GLU A C 1
ATOM 905 O O . GLU A 1 110 ? 0.964 8.664 14.531 1 94.69 110 GLU A O 1
ATOM 910 N N . THR A 1 111 ? -0.591 7.32 15.406 1 93.69 111 THR A N 1
ATOM 911 C CA . THR A 1 111 ? 0.41 6.453 16.016 1 93.69 111 THR A CA 1
ATOM 912 C C . THR A 1 111 ? 1.348 5.879 14.961 1 93.69 111 THR A C 1
ATOM 914 O O . THR A 1 111 ? 2.566 5.875 15.141 1 93.69 111 THR A O 1
ATOM 917 N N . VAL A 1 112 ? 0.798 5.422 13.875 1 95.12 112 VAL A N 1
ATOM 918 C CA . VAL A 1 112 ? 1.611 4.84 12.812 1 95.12 112 VAL A CA 1
ATOM 919 C C . VAL A 1 112 ? 2.547 5.902 12.234 1 95.12 112 VAL A C 1
ATOM 921 O O . VAL A 1 112 ? 3.738 5.652 12.047 1 95.12 112 VAL A O 1
ATOM 924 N N . PHE A 1 113 ? 2.055 7.102 12.023 1 95.69 113 PHE A N 1
ATOM 925 C CA . PHE A 1 113 ? 2.875 8.18 11.484 1 95.69 113 PHE A CA 1
ATOM 926 C C . PHE A 1 113 ? 4.016 8.523 12.43 1 95.69 113 PHE A C 1
ATOM 928 O O . PHE A 1 113 ? 5.18 8.562 12.016 1 95.69 113 PHE A O 1
ATOM 935 N N . ILE A 1 114 ? 3.67 8.727 13.617 1 94.38 114 ILE A N 1
ATOM 936 C CA . ILE A 1 114 ? 4.664 9.188 14.586 1 94.38 114 ILE A CA 1
ATOM 937 C C . ILE A 1 114 ? 5.703 8.086 14.812 1 94.38 114 ILE A C 1
ATOM 939 O O . ILE A 1 114 ? 6.902 8.367 14.898 1 94.38 114 ILE A O 1
ATOM 943 N N . SER A 1 115 ? 5.27 6.871 14.945 1 93.44 115 SER A N 1
ATOM 944 C CA . SER A 1 115 ? 6.195 5.762 15.141 1 93.44 115 SER A CA 1
ATOM 945 C C . SER A 1 115 ? 7.113 5.59 13.938 1 93.44 115 SER A C 1
ATOM 947 O O . SER A 1 115 ? 8.305 5.312 14.094 1 93.44 115 SER A O 1
ATOM 949 N N . THR A 1 116 ? 6.609 5.742 12.797 1 95.06 116 THR A N 1
ATOM 950 C CA . THR A 1 116 ? 7.367 5.539 11.562 1 95.06 116 THR A CA 1
ATOM 951 C C . THR A 1 116 ? 8.398 6.648 11.375 1 95.06 116 THR A C 1
ATOM 953 O O . THR A 1 116 ? 9.5 6.398 10.891 1 95.06 116 THR A O 1
ATOM 956 N N . TYR A 1 117 ? 8.023 7.82 11.797 1 95.38 117 TYR A N 1
ATOM 957 C CA . TYR A 1 117 ? 8.852 8.969 11.445 1 95.38 117 TYR A CA 1
ATOM 958 C C . TYR A 1 117 ? 9.391 9.656 12.703 1 95.38 117 TYR A C 1
ATOM 960 O O . TYR A 1 117 ? 9.648 10.859 12.688 1 95.38 117 TYR A O 1
ATOM 968 N N . LYS A 1 118 ? 9.531 8.969 13.742 1 92.5 118 LYS A N 1
ATOM 969 C CA . LYS A 1 118 ? 9.953 9.516 15.031 1 92.5 118 LYS A CA 1
ATOM 970 C C . LYS A 1 118 ? 11.297 10.219 14.914 1 92.5 118 LYS A C 1
ATOM 972 O O . LYS A 1 118 ? 11.555 11.203 15.609 1 92.5 118 LYS A O 1
ATOM 977 N N . ASP A 1 119 ? 12.148 9.828 14.039 1 92.56 119 ASP A N 1
ATOM 978 C CA . ASP A 1 119 ? 13.508 10.352 13.938 1 92.56 119 ASP A CA 1
ATOM 979 C C . ASP A 1 119 ? 13.531 11.68 13.188 1 92.56 119 ASP A C 1
ATOM 981 O O . ASP A 1 119 ? 14.516 12.43 13.266 1 92.56 119 ASP A O 1
ATOM 985 N N . VAL A 1 120 ? 12.453 11.953 12.461 1 93.94 120 VAL A N 1
ATOM 986 C CA . VAL A 1 120 ? 12.484 13.172 11.656 1 93.94 120 VAL A CA 1
ATOM 987 C C . VAL A 1 120 ? 11.477 14.18 12.195 1 93.94 120 VAL A C 1
ATOM 989 O O . VAL A 1 120 ? 11.547 15.375 11.883 1 93.94 120 VAL A O 1
ATOM 992 N N . LEU A 1 121 ? 10.477 13.672 12.969 1 95.19 121 LEU A N 1
ATOM 993 C CA . LEU A 1 121 ? 9.523 14.57 13.617 1 95.19 121 LEU A CA 1
ATOM 994 C C . LEU A 1 121 ? 10.133 15.188 14.867 1 95.19 121 LEU A C 1
ATOM 996 O O . LEU A 1 121 ? 9.984 14.648 15.969 1 95.19 121 LEU A O 1
ATOM 1000 N N . THR A 1 122 ? 10.656 16.344 14.695 1 93.56 122 THR A N 1
ATOM 1001 C CA . THR A 1 122 ? 11.516 16.953 15.703 1 93.56 122 THR A CA 1
ATOM 1002 C C . THR A 1 122 ? 10.688 17.453 16.891 1 93.56 122 THR A C 1
ATOM 1004 O O . THR A 1 122 ? 11.195 17.578 18 1 93.56 122 THR A O 1
ATOM 1007 N N . GLU A 1 123 ? 9.383 17.672 16.688 1 92.69 123 GLU A N 1
ATOM 1008 C CA . GLU A 1 123 ? 8.586 18.328 17.719 1 92.69 123 GLU A CA 1
ATOM 1009 C C . GLU A 1 123 ? 7.633 17.344 18.391 1 92.69 123 GLU A C 1
ATOM 1011 O O . GLU A 1 123 ? 6.879 17.719 19.281 1 92.69 123 GLU A O 1
ATOM 1016 N N . ASN A 1 124 ? 7.547 16.109 17.859 1 92 124 ASN A N 1
ATOM 1017 C CA . ASN A 1 124 ? 6.734 15.07 18.484 1 92 124 ASN A CA 1
ATOM 1018 C C . ASN A 1 124 ? 7.523 14.297 19.547 1 92 124 ASN A C 1
ATOM 1020 O O . ASN A 1 124 ? 7.879 13.141 19.328 1 92 124 ASN A O 1
ATOM 1024 N N . THR A 1 125 ? 7.809 14.75 20.75 1 78.81 125 THR A N 1
ATOM 1025 C CA . THR A 1 125 ? 8.711 14.172 21.734 1 78.81 125 THR A CA 1
ATOM 1026 C C . THR A 1 125 ? 7.941 13.352 22.766 1 78.81 125 THR A C 1
ATOM 1028 O O . THR A 1 125 ? 8.523 12.539 23.484 1 78.81 125 THR A O 1
ATOM 1031 N N . GLN A 1 126 ? 6.605 13.555 22.891 1 66.44 126 GLN A N 1
ATOM 1032 C CA . GLN A 1 126 ? 5.898 12.969 24.031 1 66.44 126 GLN A CA 1
ATOM 1033 C C . GLN A 1 126 ? 4.91 11.898 23.578 1 66.44 126 GLN A C 1
ATOM 1035 O O . GLN A 1 126 ? 4.07 11.453 24.359 1 66.44 126 GLN A O 1
ATOM 1040 N N . LYS A 1 127 ? 4.879 11.523 22.547 1 64 127 LYS A N 1
ATOM 1041 C CA . LYS A 1 127 ? 3.719 10.68 22.266 1 64 127 LYS A CA 1
ATOM 1042 C C . LYS A 1 127 ? 3.855 9.312 22.906 1 64 127 LYS A C 1
ATOM 1044 O O . LYS A 1 127 ? 4.914 8.68 22.828 1 64 127 LYS A O 1
ATOM 1049 N N . LYS A 1 128 ? 2.807 9.242 24.031 1 58.69 128 LYS A N 1
ATOM 1050 C CA . LYS A 1 128 ? 2.57 7.902 24.562 1 58.69 128 LYS A CA 1
ATOM 1051 C C . LYS A 1 128 ? 2 6.973 23.5 1 58.69 128 LYS A C 1
ATOM 1053 O O . LYS A 1 128 ? 1.115 7.363 22.734 1 58.69 128 LYS A O 1
ATOM 1058 N N . LYS A 1 129 ? 2.742 6.008 22.969 1 60.66 129 LYS A N 1
ATOM 1059 C CA . LYS A 1 129 ? 2.514 5.148 21.812 1 60.66 129 LYS A CA 1
ATOM 1060 C C . LYS A 1 129 ? 1.604 3.977 22.172 1 60.66 129 LYS A C 1
ATOM 1062 O O . LYS A 1 129 ? 1.966 3.133 23 1 60.66 129 LYS A O 1
ATOM 1067 N N . ALA A 1 130 ? 0.186 4.273 22.125 1 73.5 130 ALA A N 1
ATOM 1068 C CA . ALA A 1 130 ? -0.486 2.977 22.109 1 73.5 130 ALA A CA 1
ATOM 1069 C C . ALA A 1 130 ? -0.342 2.297 20.75 1 73.5 130 ALA A C 1
ATOM 1071 O O . ALA A 1 130 ? -0.529 2.932 19.719 1 73.5 130 ALA A O 1
ATOM 1072 N N . THR A 1 131 ? 0.213 1.115 20.812 1 83.88 131 THR A N 1
ATOM 1073 C CA . THR A 1 131 ? 0.386 0.335 19.594 1 83.88 131 THR A CA 1
ATOM 1074 C C . THR A 1 131 ? -0.958 -0.172 19.078 1 83.88 131 THR A C 1
ATOM 1076 O O . THR A 1 131 ? -1.753 -0.721 19.844 1 83.88 131 THR A O 1
ATOM 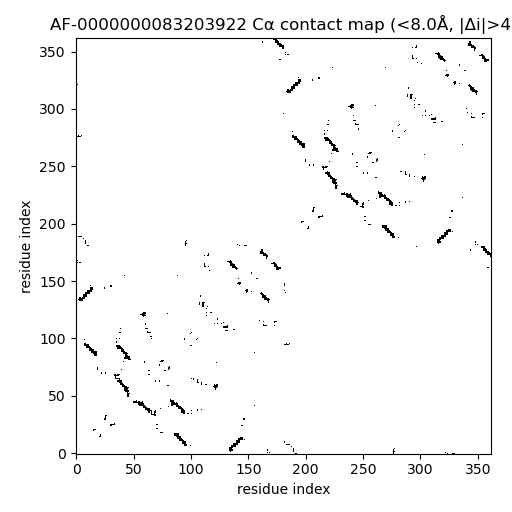1079 N N . PRO A 1 132 ? -1.229 0.145 17.828 1 91.38 132 PRO A N 1
ATOM 1080 C CA . PRO A 1 132 ? -2.49 -0.365 17.281 1 91.38 132 PRO A CA 1
ATOM 1081 C C . PRO A 1 132 ? -2.648 -1.872 17.484 1 91.38 132 PRO A C 1
ATOM 1083 O O . PRO A 1 132 ? -1.661 -2.609 17.453 1 91.38 132 PRO A O 1
ATOM 1086 N N . LYS A 1 133 ? -3.838 -2.264 17.641 1 90.56 133 LYS A N 1
ATOM 1087 C CA . LYS A 1 133 ? -4.121 -3.676 17.891 1 90.56 133 LYS A CA 1
ATOM 1088 C C . LYS A 1 133 ? -4.164 -4.457 16.578 1 90.56 133 LYS A C 1
ATOM 1090 O O . LYS A 1 133 ? -3.939 -5.672 16.562 1 90.56 133 LYS A O 1
ATOM 1095 N N . GLU A 1 134 ? -4.453 -3.75 15.539 1 93 134 GLU A N 1
ATOM 1096 C CA . GLU A 1 134 ? -4.59 -4.383 14.227 1 93 134 GLU A CA 1
ATOM 1097 C C . GLU A 1 134 ? -3.541 -3.867 13.25 1 93 134 GLU A C 1
ATOM 1099 O O . GLU A 1 134 ? -3.039 -2.752 13.398 1 93 134 GLU A O 1
ATOM 1104 N N . SER A 1 135 ? -3.229 -4.77 12.289 1 94.12 135 SER A N 1
ATOM 1105 C CA . SER A 1 135 ? -2.35 -4.328 11.219 1 94.12 135 SER A CA 1
ATOM 1106 C C . SER A 1 135 ? -3.012 -3.238 10.375 1 94.12 135 SER A C 1
ATOM 1108 O O . SER A 1 135 ? -4.211 -3.299 10.109 1 94.12 135 SER A O 1
ATOM 1110 N N . ILE A 1 136 ? -2.217 -2.279 9.977 1 95.31 136 ILE A N 1
ATOM 1111 C CA . ILE A 1 136 ? -2.75 -1.101 9.305 1 95.31 136 ILE A CA 1
ATOM 1112 C C . ILE A 1 136 ? -1.89 -0.768 8.094 1 95.31 136 ILE A C 1
ATOM 1114 O O . ILE A 1 136 ? -0.659 -0.823 8.156 1 95.31 136 ILE A O 1
ATOM 1118 N N . CYS A 1 137 ? -2.555 -0.507 7.039 1 94.44 137 CYS A N 1
ATOM 1119 C CA . CYS A 1 137 ? -1.918 0.067 5.859 1 94.44 137 CYS A CA 1
ATOM 1120 C C . CYS A 1 137 ? -2.42 1.483 5.602 1 94.44 137 CYS A C 1
ATOM 1122 O O . CYS A 1 137 ? -3.629 1.724 5.578 1 94.44 137 CYS A O 1
ATOM 1124 N N . ILE A 1 138 ? -1.521 2.385 5.457 1 96.94 138 ILE A N 1
ATOM 1125 C CA . ILE A 1 138 ? -1.858 3.768 5.141 1 96.94 138 ILE A CA 1
ATOM 1126 C C . ILE A 1 138 ? -1.323 4.125 3.754 1 96.94 138 ILE A C 1
ATOM 1128 O O . ILE A 1 138 ? -0.156 3.867 3.447 1 96.94 138 ILE A O 1
ATOM 1132 N N . ILE A 1 139 ? -2.119 4.66 2.951 1 95 139 ILE A N 1
ATOM 1133 C CA . ILE A 1 139 ? -1.742 5.18 1.642 1 95 139 ILE A CA 1
ATOM 1134 C C . ILE A 1 139 ? -1.874 6.703 1.634 1 95 139 ILE A C 1
ATOM 1136 O O . ILE A 1 139 ? -2.963 7.238 1.851 1 95 139 ILE A O 1
ATOM 1140 N N . ASN A 1 140 ? -0.8 7.336 1.36 1 95.81 140 ASN A N 1
ATOM 1141 C CA . ASN A 1 140 ? -0.787 8.789 1.322 1 95.81 140 ASN A CA 1
ATOM 1142 C C . ASN A 1 140 ? -0.964 9.32 -0.099 1 95.81 140 ASN A C 1
ATOM 1144 O O . ASN A 1 140 ? -0.245 8.906 -1.012 1 95.81 140 ASN A O 1
ATOM 1148 N N . LEU A 1 141 ? -1.874 10.164 -0.225 1 93.5 141 LEU A N 1
ATOM 1149 C CA . LEU A 1 141 ? -2.07 10.898 -1.471 1 93.5 141 LEU A CA 1
ATOM 1150 C C . LEU A 1 141 ? -1.958 12.406 -1.24 1 93.5 141 LEU A C 1
ATOM 1152 O O . LEU A 1 141 ? -2.422 12.914 -0.219 1 93.5 141 LEU A O 1
ATOM 1156 N N . TRP A 1 142 ? -1.399 13.102 -2.207 1 94.31 142 TRP A N 1
ATOM 1157 C CA . TRP A 1 142 ? -1.062 14.508 -2.014 1 94.31 142 TRP A CA 1
ATOM 1158 C C . TRP A 1 142 ? -1.764 15.383 -3.049 1 94.31 142 TRP A C 1
ATOM 1160 O O . TRP A 1 142 ? -1.697 15.109 -4.25 1 94.31 142 TRP A O 1
ATOM 1170 N N . TYR A 1 143 ? -2.367 16.391 -2.523 1 94.88 143 TYR A N 1
ATOM 1171 C CA . TYR A 1 143 ? -3.145 17.281 -3.377 1 94.88 143 TYR A CA 1
ATOM 1172 C C . TYR A 1 143 ? -2.787 18.734 -3.113 1 94.88 143 TYR A C 1
ATOM 1174 O O . TYR A 1 143 ? -2.412 19.109 -1.995 1 94.88 143 TYR A O 1
ATOM 1182 N N . ARG A 1 144 ? -2.902 19.516 -4.188 1 93.88 144 ARG A N 1
ATOM 1183 C CA . ARG A 1 144 ? -2.838 20.969 -4.07 1 93.88 144 ARG A CA 1
ATOM 1184 C C . ARG A 1 144 ? -4.121 21.516 -3.457 1 93.88 144 ARG A C 1
ATOM 1186 O O . ARG A 1 144 ? -5.129 20.812 -3.369 1 93.88 144 ARG A O 1
ATOM 1193 N N . SER A 1 145 ? -4.059 22.781 -3.129 1 92.94 145 SER A N 1
ATOM 1194 C CA . SER A 1 145 ? -5.238 23.422 -2.561 1 92.94 145 SER A CA 1
ATOM 1195 C C . SER A 1 145 ? -6.379 23.484 -3.572 1 92.94 145 SER A C 1
ATOM 1197 O O . SER A 1 145 ? -7.543 23.625 -3.195 1 92.94 145 SER A O 1
ATOM 1199 N N . ASN A 1 146 ? -6.094 23.375 -4.816 1 91.06 146 ASN A N 1
ATOM 1200 C CA . ASN A 1 146 ? -7.145 23.328 -5.828 1 91.06 146 ASN A CA 1
ATOM 1201 C C . ASN A 1 146 ? -7.629 21.891 -6.062 1 91.06 146 ASN A C 1
ATOM 1203 O O . ASN A 1 146 ? -8.336 21.625 -7.035 1 91.06 146 ASN A O 1
ATOM 1207 N N . GLU A 1 147 ? -7.062 20.938 -5.242 1 88.44 147 GLU A N 1
ATOM 1208 C CA . GLU A 1 147 ? -7.5 19.562 -5.145 1 88.44 147 GLU A CA 1
ATOM 1209 C C . GLU A 1 147 ? -7.043 18.75 -6.355 1 88.44 147 GLU A C 1
ATOM 1211 O O . GLU A 1 147 ? -7.602 17.688 -6.652 1 88.44 147 GLU A O 1
ATOM 1216 N N . LYS A 1 148 ? -6.074 19.344 -7.055 1 89.62 148 LYS A N 1
ATOM 1217 C CA . LYS A 1 148 ? -5.367 18.562 -8.07 1 89.62 148 LYS A CA 1
ATOM 1218 C C . LYS A 1 148 ? -4.227 17.766 -7.449 1 89.62 148 LYS A C 1
ATOM 1220 O O . LYS A 1 148 ? -3.521 18.266 -6.57 1 89.62 148 LYS A O 1
ATOM 1225 N N . ARG A 1 149 ? -4.027 16.688 -8.016 1 89.25 149 ARG A N 1
ATOM 1226 C CA . ARG A 1 149 ? -3.045 15.758 -7.48 1 89.25 149 ARG A CA 1
ATOM 1227 C C . ARG A 1 149 ? -1.623 16.25 -7.73 1 89.25 149 ARG A C 1
ATOM 1229 O O . ARG A 1 149 ? -1.32 16.766 -8.812 1 89.25 149 ARG A O 1
ATOM 1236 N N . TRP A 1 150 ? -0.75 16.031 -6.688 1 86.56 150 TRP A N 1
ATOM 1237 C CA . TRP A 1 150 ? 0.688 16.188 -6.879 1 86.56 150 TRP A CA 1
ATOM 1238 C C . TRP A 1 150 ? 1.289 14.93 -7.492 1 86.56 150 TRP A C 1
ATOM 1240 O O . TRP A 1 150 ? 1.257 13.852 -6.879 1 86.56 150 TRP A O 1
ATOM 1250 N N . LEU A 1 151 ? 1.729 14.922 -8.648 1 75.06 151 LEU A N 1
ATOM 1251 C CA . LEU A 1 151 ? 2.354 13.75 -9.25 1 75.06 151 LEU A CA 1
ATOM 1252 C C . LEU A 1 151 ? 3.785 13.578 -8.75 1 75.06 151 LEU A C 1
ATOM 1254 O O . LEU A 1 151 ? 4.258 12.453 -8.57 1 75.06 151 LEU A O 1
ATOM 1258 N N . ASN A 1 152 ? 4.461 14.734 -8.547 1 79.81 152 ASN A N 1
ATOM 1259 C CA . ASN A 1 152 ? 5.77 14.781 -7.91 1 79.81 152 ASN A CA 1
ATOM 1260 C C . ASN A 1 152 ? 5.707 15.484 -6.555 1 79.81 152 ASN A C 1
ATOM 1262 O O . ASN A 1 152 ? 5.355 16.656 -6.473 1 79.81 152 ASN A O 1
ATOM 1266 N N . LYS A 1 153 ? 6.082 14.766 -5.555 1 82.12 153 LYS A N 1
ATOM 1267 C CA . LYS A 1 153 ? 6.012 15.297 -4.195 1 82.12 153 LYS A CA 1
ATOM 1268 C C . LYS A 1 153 ? 6.934 16.5 -4.027 1 82.12 153 LYS A C 1
ATOM 1270 O O . LYS A 1 153 ? 8.047 16.516 -4.555 1 82.12 153 LYS A O 1
ATOM 1275 N N . LYS A 1 154 ? 6.441 17.406 -3.234 1 83.75 154 LYS A N 1
ATOM 1276 C CA . LYS A 1 154 ? 7.273 18.531 -2.82 1 83.75 154 LYS A CA 1
ATOM 1277 C C . LYS A 1 154 ? 8.352 18.078 -1.834 1 83.75 154 LYS A C 1
ATOM 1279 O O . LYS A 1 154 ? 8.219 17.031 -1.197 1 83.75 154 LYS A O 1
ATOM 1284 N N . ARG A 1 155 ? 9.367 18.859 -1.793 1 83.06 155 ARG A N 1
ATOM 1285 C CA . ARG A 1 155 ? 10.531 18.531 -0.973 1 83.06 155 ARG A CA 1
ATOM 1286 C C . ARG A 1 155 ? 10.133 18.328 0.486 1 83.06 155 ARG A C 1
ATOM 1288 O O . ARG A 1 155 ? 10.648 17.453 1.165 1 83.06 155 ARG A O 1
ATOM 1295 N N . ASP A 1 156 ? 9.25 19.141 0.98 1 86.62 156 ASP A N 1
ATOM 1296 C CA . ASP A 1 156 ? 8.906 19.172 2.398 1 86.62 156 ASP A CA 1
ATOM 1297 C C . ASP A 1 156 ? 8.133 17.922 2.812 1 86.62 156 ASP A C 1
ATOM 1299 O O . ASP A 1 156 ? 8.062 17.594 3.998 1 86.62 156 ASP A O 1
ATOM 1303 N N . ILE A 1 157 ? 7.57 17.203 1.843 1 91 157 ILE A N 1
ATOM 1304 C CA . ILE A 1 157 ? 6.785 16.031 2.209 1 91 157 ILE A CA 1
ATOM 1305 C C . ILE A 1 157 ? 7.465 14.766 1.671 1 91 157 ILE A C 1
ATOM 1307 O O . ILE A 1 157 ? 6.922 13.664 1.79 1 91 157 ILE A O 1
ATOM 1311 N N . LYS A 1 158 ? 8.609 14.93 1.143 1 90.81 158 LYS A N 1
ATOM 1312 C CA . LYS A 1 158 ? 9.352 13.781 0.624 1 90.81 158 LYS A CA 1
ATOM 1313 C C . LYS A 1 158 ? 9.766 12.844 1.75 1 90.81 158 LYS A C 1
ATOM 1315 O O . LYS A 1 158 ? 10.102 11.68 1.503 1 90.81 158 LYS A O 1
ATOM 1320 N N . ILE A 1 159 ? 9.742 13.375 2.906 1 91.69 159 ILE A N 1
ATOM 1321 C CA . ILE A 1 159 ? 10.109 12.531 4.039 1 91.69 159 ILE A CA 1
ATOM 1322 C C . ILE A 1 159 ? 9.039 11.477 4.27 1 91.69 159 ILE A C 1
ATOM 1324 O O . ILE A 1 159 ? 9.297 10.445 4.895 1 91.69 159 ILE A O 1
ATOM 1328 N N . PHE A 1 160 ? 7.812 11.797 3.854 1 95.94 160 PHE A N 1
ATOM 1329 C CA . PHE A 1 160 ? 6.723 10.844 4.035 1 95.94 160 PHE A CA 1
ATOM 1330 C C . PHE A 1 160 ? 6.621 9.906 2.836 1 95.94 160 PHE A C 1
ATOM 1332 O O . PHE A 1 160 ? 6.582 10.359 1.689 1 95.94 160 PHE A O 1
ATOM 1339 N N . ASP A 1 161 ? 6.574 8.68 3.123 1 97 161 ASP A N 1
ATOM 1340 C CA . ASP A 1 161 ? 6.445 7.672 2.078 1 97 161 ASP A CA 1
ATOM 1341 C C . ASP A 1 161 ? 4.996 7.531 1.622 1 97 161 ASP A C 1
ATOM 1343 O O . ASP A 1 161 ? 4.078 7.961 2.324 1 97 161 ASP A O 1
ATOM 1347 N N . ASP A 1 162 ? 4.805 6.996 0.473 1 95.75 162 ASP A N 1
ATOM 1348 C CA . ASP A 1 162 ? 3.473 6.836 -0.104 1 95.75 162 ASP A CA 1
ATOM 1349 C C . ASP A 1 162 ? 2.67 5.777 0.648 1 95.75 162 ASP A C 1
ATOM 1351 O O . ASP A 1 162 ? 1.443 5.859 0.729 1 95.75 162 ASP A O 1
ATOM 1355 N N . VAL A 1 163 ? 3.387 4.816 1.121 1 96.69 163 VAL A N 1
ATOM 1356 C CA . VAL A 1 163 ? 2.721 3.719 1.812 1 96.69 163 VAL A CA 1
ATOM 1357 C C . VAL A 1 163 ? 3.406 3.457 3.15 1 96.69 163 VAL A C 1
ATOM 1359 O O . VAL A 1 163 ? 4.637 3.424 3.229 1 96.69 163 VAL A O 1
ATOM 1362 N N . LEU A 1 164 ? 2.635 3.316 4.188 1 97.62 164 LEU A N 1
ATOM 1363 C CA . LEU A 1 164 ? 3.064 2.873 5.508 1 97.62 164 LEU A CA 1
ATOM 1364 C C . LEU A 1 164 ? 2.316 1.611 5.926 1 97.62 164 LEU A C 1
ATOM 1366 O O . LEU A 1 164 ? 1.108 1.498 5.707 1 97.62 164 LEU A O 1
ATOM 1370 N N . ILE A 1 165 ? 3.012 0.734 6.543 1 95.69 165 ILE A N 1
ATOM 1371 C CA . ILE A 1 165 ? 2.361 -0.469 7.051 1 95.69 165 ILE A CA 1
ATOM 1372 C C . ILE A 1 165 ? 2.84 -0.753 8.477 1 95.69 165 ILE A C 1
ATOM 1374 O O . ILE A 1 165 ? 4.039 -0.687 8.758 1 95.69 165 ILE A O 1
ATOM 1378 N N . TYR A 1 166 ? 1.916 -0.979 9.289 1 95.81 166 TYR A N 1
ATOM 1379 C CA . TYR A 1 166 ? 2.168 -1.573 10.602 1 95.81 166 TYR A CA 1
ATOM 1380 C C . TYR A 1 166 ? 1.641 -3.002 10.656 1 95.81 166 TYR A C 1
ATOM 1382 O O . TYR A 1 166 ? 0.459 -3.246 10.398 1 95.81 166 TYR A O 1
ATOM 1390 N N . GLU A 1 167 ? 2.465 -3.895 10.93 1 92.56 167 GLU A N 1
ATOM 1391 C CA . GLU A 1 167 ? 2.072 -5.281 11.148 1 92.56 167 GLU A CA 1
ATOM 1392 C C . GLU A 1 167 ? 1.978 -5.602 12.641 1 92.56 167 GLU A C 1
ATOM 1394 O O . GLU A 1 167 ? 2.992 -5.625 13.336 1 92.56 167 GLU A O 1
ATOM 1399 N N . ALA A 1 168 ? 0.811 -5.906 13.047 1 92.62 168 ALA A N 1
ATOM 1400 C CA . ALA A 1 168 ? 0.527 -6.043 14.469 1 92.62 168 ALA A CA 1
ATOM 1401 C C . ALA A 1 168 ? 1.196 -7.289 15.047 1 92.62 168 ALA A C 1
ATOM 1403 O O . ALA A 1 168 ? 1.681 -7.277 16.188 1 92.62 168 ALA A O 1
ATOM 1404 N N . GLU A 1 169 ? 1.22 -8.375 14.258 1 86.38 169 GLU A N 1
ATOM 1405 C CA . GLU A 1 169 ? 1.77 -9.633 14.758 1 86.38 169 GLU A CA 1
ATOM 1406 C C . GLU A 1 169 ? 3.258 -9.5 15.07 1 86.38 169 GLU A C 1
ATOM 1408 O O . GLU A 1 169 ? 3.732 -10.023 16.078 1 86.38 169 GLU A O 1
ATOM 1413 N N . SER A 1 170 ? 3.961 -8.805 14.258 1 87.19 170 SER A N 1
ATOM 1414 C CA . SER A 1 170 ? 5.402 -8.664 14.445 1 87.19 170 SER A CA 1
ATOM 1415 C C . SER A 1 170 ? 5.75 -7.312 15.062 1 87.19 170 SER A C 1
ATOM 1417 O O . SER A 1 170 ? 6.91 -7.051 15.383 1 87.19 170 SER A O 1
ATOM 1419 N N . MET A 1 171 ? 4.75 -6.473 15.258 1 89.69 171 MET A N 1
ATOM 1420 C CA . MET A 1 171 ? 4.941 -5.113 15.758 1 89.69 171 MET A CA 1
ATOM 1421 C C . MET A 1 171 ? 6.016 -4.383 14.953 1 89.69 171 MET A C 1
ATOM 1423 O O . MET A 1 171 ? 6.922 -3.779 15.523 1 89.69 171 MET A O 1
ATOM 1427 N N . THR A 1 172 ? 5.895 -4.516 13.648 1 92.31 172 THR A N 1
ATOM 1428 C CA . THR A 1 172 ? 6.879 -3.926 12.75 1 92.31 172 THR A CA 1
ATOM 1429 C C . THR A 1 172 ? 6.246 -2.836 11.891 1 92.31 172 THR A C 1
ATOM 1431 O O . THR A 1 172 ? 5.109 -2.979 11.438 1 92.31 172 THR A O 1
ATOM 1434 N N . TYR A 1 173 ? 7.051 -1.805 11.734 1 94.06 173 TYR A N 1
ATOM 1435 C CA . TYR A 1 173 ? 6.656 -0.713 10.852 1 94.06 173 TYR A CA 1
ATOM 1436 C C . TYR A 1 173 ? 7.469 -0.737 9.555 1 94.06 173 TYR A C 1
ATOM 1438 O O . TYR A 1 173 ? 8.68 -0.954 9.586 1 94.06 173 TYR A O 1
ATOM 1446 N N . SER A 1 174 ? 6.781 -0.599 8.453 1 95.38 174 SER A N 1
ATOM 1447 C CA . SER A 1 174 ? 7.445 -0.512 7.16 1 95.38 174 SER A CA 1
ATOM 1448 C C . SER A 1 174 ? 6.895 0.647 6.336 1 95.38 174 SER A C 1
ATOM 1450 O O . SER A 1 174 ? 5.801 1.144 6.605 1 95.38 174 SER A O 1
ATOM 1452 N N . LYS A 1 175 ? 7.727 1.092 5.418 1 97.25 175 LYS A N 1
ATOM 1453 C CA . LYS A 1 175 ? 7.332 2.219 4.578 1 97.25 175 LYS A CA 1
ATOM 1454 C C . LYS A 1 175 ? 7.949 2.113 3.188 1 97.25 175 LYS A C 1
ATOM 1456 O O . LYS A 1 175 ? 8.922 1.378 2.986 1 97.25 175 LYS A O 1
ATOM 1461 N N . GLY A 1 176 ? 7.266 2.799 2.189 1 96.44 176 GLY A N 1
ATOM 1462 C CA . GLY A 1 176 ? 7.812 2.803 0.842 1 96.44 176 GLY A CA 1
ATOM 1463 C C . GLY A 1 176 ? 7.113 3.783 -0.081 1 96.44 176 GLY A C 1
ATOM 1464 O O . GLY A 1 176 ? 5.996 4.219 0.197 1 96.44 176 GLY A O 1
ATOM 1465 N N . ASN A 1 177 ? 7.852 4.082 -1.129 1 95.69 177 ASN A N 1
ATOM 1466 C CA . ASN A 1 177 ? 7.328 4.984 -2.148 1 95.69 177 ASN A CA 1
ATOM 1467 C C . ASN A 1 177 ? 6.887 4.223 -3.396 1 95.69 177 ASN A C 1
ATOM 1469 O O . ASN A 1 177 ? 7.441 3.17 -3.715 1 95.69 177 ASN A O 1
ATOM 1473 N N . LEU A 1 178 ? 5.906 4.82 -4.035 1 94.31 178 LEU A N 1
ATOM 1474 C CA . LEU A 1 178 ? 5.355 4.227 -5.254 1 94.31 178 LEU A CA 1
ATOM 1475 C C . LEU A 1 178 ? 5.934 4.902 -6.492 1 94.31 178 LEU A C 1
ATOM 1477 O O . LEU A 1 178 ? 6.285 6.082 -6.457 1 94.31 178 LEU A O 1
ATOM 1481 N N . SER A 1 179 ? 6.094 4.188 -7.504 1 93.88 179 SER A N 1
ATOM 1482 C CA . SER A 1 179 ? 6.48 4.691 -8.82 1 93.88 179 SER A CA 1
ATOM 1483 C C . SER A 1 179 ? 5.473 4.273 -9.891 1 93.88 179 SER A C 1
ATOM 1485 O O . SER A 1 179 ? 4.957 3.156 -9.859 1 93.88 179 SER A O 1
ATOM 1487 N N . ILE A 1 180 ? 5.18 5.16 -10.727 1 91.81 180 ILE A N 1
ATOM 1488 C CA . ILE A 1 180 ? 4.242 4.883 -11.812 1 91.81 180 ILE A CA 1
ATOM 1489 C C . ILE A 1 180 ? 4.855 3.869 -12.781 1 91.81 180 ILE A C 1
ATOM 1491 O O . ILE A 1 180 ? 6.051 3.932 -13.078 1 91.81 180 ILE A O 1
ATOM 1495 N N . VAL A 1 181 ? 3.959 2.926 -13.242 1 89.69 181 VAL A N 1
ATOM 1496 C CA . VAL A 1 181 ? 4.359 1.883 -14.18 1 89.69 181 VAL A CA 1
ATOM 1497 C C . VAL A 1 181 ? 4.285 2.418 -15.609 1 89.69 181 VAL A C 1
ATOM 1499 O O . VAL A 1 181 ? 3.326 3.104 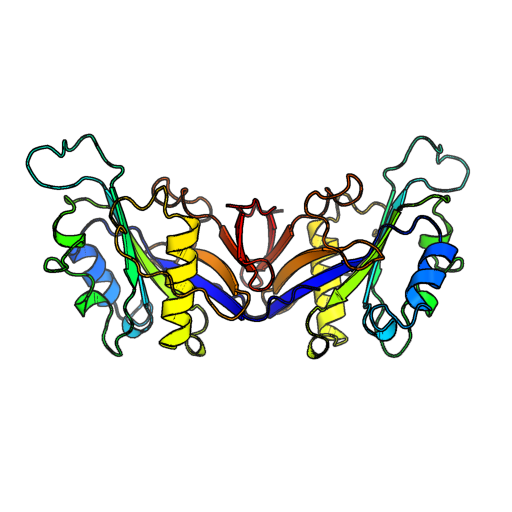-15.969 1 89.69 181 VAL A O 1
ATOM 1502 N N . MET B 1 1 ? -11.008 13.891 -5.324 1 76.75 1 MET B N 1
ATOM 1503 C CA . MET B 1 1 ? -9.773 13.25 -4.887 1 76.75 1 MET B CA 1
ATOM 1504 C C . MET B 1 1 ? -9.922 11.734 -4.848 1 76.75 1 MET B C 1
ATOM 1506 O O . MET B 1 1 ? -11 11.219 -4.559 1 76.75 1 MET B O 1
ATOM 1510 N N . GLU B 1 2 ? -8.805 10.992 -5.207 1 79.06 2 GLU B N 1
ATOM 1511 C CA . GLU B 1 2 ? -8.828 9.539 -5.367 1 79.06 2 GLU B CA 1
ATOM 1512 C C . GLU B 1 2 ? -9.164 8.844 -4.051 1 79.06 2 GLU B C 1
ATOM 1514 O O . GLU B 1 2 ? -8.758 9.305 -2.98 1 79.06 2 GLU B O 1
ATOM 1519 N N . ASP B 1 3 ? -9.977 7.848 -4.148 1 81.06 3 ASP B N 1
ATOM 1520 C CA . ASP B 1 3 ? -10.336 7.004 -3.012 1 81.06 3 ASP B CA 1
ATOM 1521 C C . ASP B 1 3 ? -10.023 5.535 -3.297 1 81.06 3 ASP B C 1
ATOM 1523 O O . ASP B 1 3 ? -10.656 4.918 -4.152 1 81.06 3 ASP B O 1
ATOM 1527 N N . ILE B 1 4 ? -9.055 5.098 -2.623 1 85.62 4 ILE B N 1
ATOM 1528 C CA . ILE B 1 4 ? -8.703 3.689 -2.754 1 85.62 4 ILE B CA 1
ATOM 1529 C C . ILE B 1 4 ? -9.453 2.869 -1.708 1 85.62 4 ILE B C 1
ATOM 1531 O O . ILE B 1 4 ? -9.102 2.885 -0.526 1 85.62 4 ILE B O 1
ATOM 1535 N N . ARG B 1 5 ? -10.523 2.184 -2.16 1 78.44 5 ARG B N 1
ATOM 1536 C CA . ARG B 1 5 ? -11.422 1.519 -1.226 1 78.44 5 ARG B CA 1
ATOM 1537 C C . ARG B 1 5 ? -11.148 0.019 -1.176 1 78.44 5 ARG B C 1
ATOM 1539 O O . ARG B 1 5 ? -11.367 -0.623 -0.145 1 78.44 5 ARG B O 1
ATOM 1546 N N . LYS B 1 6 ? -10.688 -0.521 -2.166 1 87.25 6 LYS B N 1
ATOM 1547 C CA . LYS B 1 6 ? -10.453 -1.961 -2.213 1 87.25 6 LYS B CA 1
ATOM 1548 C C . LYS B 1 6 ? -8.984 -2.285 -1.952 1 87.25 6 LYS B C 1
ATOM 1550 O O . LYS B 1 6 ? -8.102 -1.857 -2.705 1 87.25 6 LYS B O 1
ATOM 1555 N N . VAL B 1 7 ? -8.781 -2.967 -0.945 1 88.62 7 VAL B N 1
ATOM 1556 C CA . VAL B 1 7 ? -7.426 -3.387 -0.601 1 88.62 7 VAL B CA 1
ATOM 1557 C C . VAL B 1 7 ? -7.379 -4.906 -0.452 1 88.62 7 VAL B C 1
ATOM 1559 O O . VAL B 1 7 ? -8.227 -5.496 0.226 1 88.62 7 VAL B O 1
ATOM 1562 N N . PHE B 1 8 ? -6.461 -5.461 -1.076 1 94.44 8 PHE B N 1
ATOM 1563 C CA . PHE B 1 8 ? -6.246 -6.898 -0.972 1 94.44 8 PHE B CA 1
ATOM 1564 C C . PHE B 1 8 ? -4.844 -7.199 -0.454 1 94.44 8 PHE B C 1
ATOM 1566 O O . PHE B 1 8 ? -3.859 -6.66 -0.962 1 94.44 8 PHE B O 1
ATOM 1573 N N . THR B 1 9 ? -4.77 -7.953 0.528 1 94.38 9 THR B N 1
ATOM 1574 C CA . THR B 1 9 ? -3.5 -8.562 0.906 1 94.38 9 THR B CA 1
ATOM 1575 C C . THR B 1 9 ? -3.385 -9.969 0.327 1 94.38 9 THR B C 1
ATOM 1577 O O . THR B 1 9 ? -4.23 -10.828 0.591 1 94.38 9 THR B O 1
ATOM 1580 N N . ILE B 1 10 ? -2.395 -10.094 -0.467 1 96.12 10 ILE B N 1
ATOM 1581 C CA . ILE B 1 10 ? -2.158 -11.406 -1.055 1 96.12 10 ILE B CA 1
ATOM 1582 C C . ILE B 1 10 ? -0.987 -12.086 -0.346 1 96.12 10 ILE B C 1
ATOM 1584 O O . ILE B 1 10 ? 0.113 -11.531 -0.282 1 96.12 10 ILE B O 1
ATOM 1588 N N . GLN B 1 11 ? -1.251 -13.234 0.162 1 95.06 11 GLN B N 1
ATOM 1589 C CA . GLN B 1 11 ? -0.228 -14.055 0.804 1 95.06 11 GLN B CA 1
ATOM 1590 C C . GLN B 1 11 ? 0.304 -15.117 -0.152 1 95.06 11 GLN B C 1
ATOM 1592 O O . GLN B 1 11 ? -0.422 -16.047 -0.529 1 95.06 11 GLN B O 1
ATOM 1597 N N . TRP B 1 12 ? 1.533 -14.961 -0.519 1 96.56 12 TRP B N 1
ATOM 1598 C CA . TRP B 1 12 ? 2.191 -15.875 -1.449 1 96.56 12 TRP B CA 1
ATOM 1599 C C . TRP B 1 12 ? 3.004 -16.922 -0.699 1 96.56 12 TRP B C 1
ATOM 1601 O O . TRP B 1 12 ? 3.787 -16.594 0.194 1 96.56 12 TRP B O 1
ATOM 1611 N N . VAL B 1 13 ? 2.842 -18.109 -1.106 1 96.44 13 VAL B N 1
ATOM 1612 C CA . VAL B 1 13 ? 3.623 -19.203 -0.522 1 96.44 13 VAL B CA 1
ATOM 1613 C C . VAL B 1 13 ? 4.5 -19.844 -1.595 1 96.44 13 VAL B C 1
ATOM 1615 O O . VAL B 1 13 ? 4.031 -20.141 -2.695 1 96.44 13 VAL B O 1
ATOM 1618 N N . GLY B 1 14 ? 5.727 -19.969 -1.319 1 96.25 14 GLY B N 1
ATOM 1619 C CA . GLY B 1 14 ? 6.68 -20.594 -2.229 1 96.25 14 GLY B CA 1
ATOM 1620 C C . GLY B 1 14 ? 8.125 -20.312 -1.855 1 96.25 14 GLY B C 1
ATOM 1621 O O . GLY B 1 14 ? 8.414 -19.938 -0.721 1 96.25 14 GLY B O 1
ATOM 1622 N N . PRO B 1 15 ? 9.125 -20.625 -2.762 1 96.81 15 PRO B N 1
ATOM 1623 C CA . PRO B 1 15 ? 8.852 -21.266 -4.047 1 96.81 15 PRO B CA 1
ATOM 1624 C C . PRO B 1 15 ? 8.758 -22.781 -3.939 1 96.81 15 PRO B C 1
ATOM 1626 O O . PRO B 1 15 ? 9.336 -23.375 -3.023 1 96.81 15 PRO B O 1
ATOM 1629 N N . PHE B 1 16 ? 7.926 -23.344 -4.812 1 96.94 16 PHE B N 1
ATOM 1630 C CA . PHE B 1 16 ? 7.941 -24.781 -5.078 1 96.94 16 PHE B CA 1
ATOM 1631 C C . PHE B 1 16 ? 8.734 -25.078 -6.34 1 96.94 16 PHE B C 1
ATOM 1633 O O . PHE B 1 16 ? 8.562 -24.422 -7.367 1 96.94 16 PHE B O 1
ATOM 1640 N N . ASP B 1 17 ? 9.547 -26.078 -6.312 1 96.81 17 ASP B N 1
ATOM 1641 C CA . ASP B 1 17 ? 10.453 -26.312 -7.43 1 96.81 17 ASP B CA 1
ATOM 1642 C C . ASP B 1 17 ? 9.891 -27.359 -8.383 1 96.81 17 ASP B C 1
ATOM 1644 O O . ASP B 1 17 ? 10.406 -27.531 -9.492 1 96.81 17 ASP B O 1
ATOM 1648 N N . THR B 1 18 ? 8.922 -28.078 -7.938 1 96.75 18 THR B N 1
ATOM 1649 C CA . THR B 1 18 ? 8.234 -29.078 -8.758 1 96.75 18 THR B CA 1
ATOM 1650 C C . THR B 1 18 ? 6.742 -29.094 -8.43 1 96.75 18 THR B C 1
ATOM 1652 O O . THR B 1 18 ? 6.32 -28.594 -7.387 1 96.75 18 THR B O 1
ATOM 1655 N N . PHE B 1 19 ? 5.969 -29.719 -9.352 1 96.62 19 PHE B N 1
ATOM 1656 C CA . PHE B 1 19 ? 4.555 -29.938 -9.062 1 96.62 19 PHE B CA 1
ATOM 1657 C C . PHE B 1 19 ? 4.375 -30.859 -7.867 1 96.62 19 PHE B C 1
ATOM 1659 O O . PHE B 1 19 ? 3.436 -30.703 -7.086 1 96.62 19 PHE B O 1
ATOM 1666 N N . ALA B 1 20 ? 5.273 -31.766 -7.711 1 95.5 20 ALA B N 1
ATOM 1667 C CA . ALA B 1 20 ? 5.219 -32.719 -6.594 1 95.5 20 ALA B CA 1
ATOM 1668 C C . ALA B 1 20 ? 5.371 -31.984 -5.262 1 95.5 20 ALA B C 1
ATOM 1670 O O . ALA B 1 20 ? 4.633 -32.25 -4.312 1 95.5 20 ALA B O 1
ATOM 1671 N N . SER B 1 21 ? 6.328 -31.094 -5.215 1 96.06 21 SER B N 1
ATOM 1672 C CA . SER B 1 21 ? 6.535 -30.359 -3.979 1 96.06 21 SER B CA 1
ATOM 1673 C C . SER B 1 21 ? 5.324 -29.5 -3.639 1 96.06 21 SER B C 1
ATOM 1675 O O . SER B 1 21 ? 4.98 -29.328 -2.465 1 96.06 21 SER B O 1
ATOM 1677 N N . LEU B 1 22 ? 4.711 -28.953 -4.617 1 96.56 22 LEU B N 1
ATOM 1678 C CA . LEU B 1 22 ? 3.471 -28.219 -4.402 1 96.56 22 LEU B CA 1
ATOM 1679 C C . LEU B 1 22 ? 2.391 -29.141 -3.83 1 96.56 22 LEU B C 1
ATOM 1681 O O . LEU B 1 22 ? 1.721 -28.781 -2.857 1 96.56 22 LEU B O 1
ATOM 1685 N N . SER B 1 23 ? 2.236 -30.234 -4.426 1 94.69 23 SER B N 1
ATOM 1686 C CA . SER B 1 23 ? 1.238 -31.203 -3.984 1 94.69 23 SER B CA 1
ATOM 1687 C C . SER B 1 23 ? 1.459 -31.609 -2.529 1 94.69 23 SER B C 1
ATOM 1689 O O . SER B 1 23 ? 0.5 -31.75 -1.77 1 94.69 23 SER B O 1
ATOM 1691 N N . GLU B 1 24 ? 2.66 -31.797 -2.164 1 95.56 24 GLU B N 1
ATOM 1692 C CA . GLU B 1 24 ? 2.99 -32.125 -0.782 1 95.56 24 GLU B CA 1
ATOM 1693 C C . GLU B 1 24 ? 2.5 -31.047 0.178 1 95.56 24 GLU B C 1
ATOM 1695 O O . GLU B 1 24 ? 1.907 -31.359 1.215 1 95.56 24 GLU B O 1
ATOM 1700 N N . TYR B 1 25 ? 2.73 -29.844 -0.131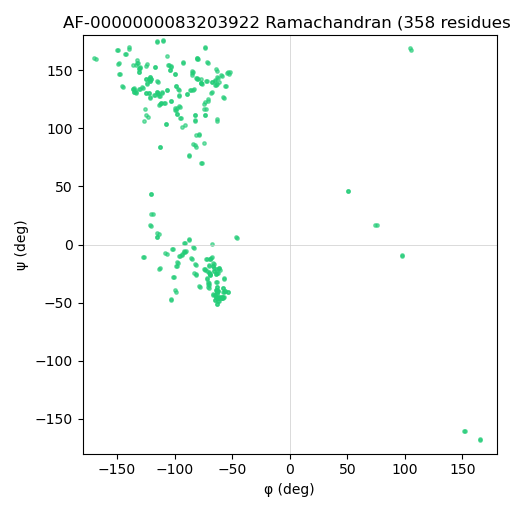 1 96.12 25 TYR B N 1
ATOM 1701 C CA . TYR B 1 25 ? 2.281 -28.719 0.686 1 96.12 25 TYR B CA 1
ATOM 1702 C C . TYR B 1 25 ? 0.76 -28.688 0.774 1 96.12 25 TYR B C 1
ATOM 1704 O O . TYR B 1 25 ? 0.198 -28.547 1.863 1 96.12 25 TYR B O 1
ATOM 1712 N N . LEU B 1 26 ? 0.111 -28.844 -0.342 1 94.62 26 LEU B N 1
ATOM 1713 C CA . LEU B 1 26 ? -1.339 -28.703 -0.416 1 94.62 26 LEU B CA 1
ATOM 1714 C C . LEU B 1 26 ? -2.033 -29.844 0.312 1 94.62 26 LEU B C 1
ATOM 1716 O O . LEU B 1 26 ? -3.168 -29.703 0.772 1 94.62 26 LEU B O 1
ATOM 1720 N N . ASN B 1 27 ? -1.359 -30.922 0.41 1 93.12 27 ASN B N 1
ATOM 1721 C CA . ASN B 1 27 ? -1.934 -32.094 1.061 1 93.12 27 ASN B CA 1
ATOM 1722 C C . ASN B 1 27 ? -1.57 -32.156 2.543 1 93.12 27 ASN B C 1
ATOM 1724 O O . ASN B 1 27 ? -2.043 -33.031 3.27 1 93.12 27 ASN B O 1
ATOM 1728 N N . ASP B 1 28 ? -0.71 -31.297 2.979 1 93.56 28 ASP B N 1
ATOM 1729 C CA . ASP B 1 28 ? -0.366 -31.219 4.395 1 93.56 28 ASP B CA 1
ATOM 1730 C C . ASP B 1 28 ? -1.491 -30.562 5.195 1 93.56 28 ASP B C 1
ATOM 1732 O O . ASP B 1 28 ? -1.811 -29.391 4.988 1 93.56 28 ASP B O 1
ATOM 1736 N N . PRO B 1 29 ? -2.145 -31.266 6.152 1 90.88 29 PRO B N 1
ATOM 1737 C CA . PRO B 1 29 ? -3.281 -30.734 6.906 1 90.88 29 PRO B CA 1
ATOM 1738 C C . PRO B 1 29 ? -2.881 -29.594 7.848 1 90.88 29 PRO B C 1
ATOM 1740 O O . PRO B 1 29 ? -3.748 -28.906 8.383 1 90.88 29 PRO B O 1
ATOM 1743 N N . ASN B 1 30 ? -1.591 -29.422 8 1 90.38 30 ASN B N 1
ATOM 1744 C CA . ASN B 1 30 ? -1.106 -28.391 8.922 1 90.38 30 ASN B CA 1
ATOM 1745 C C . ASN B 1 30 ? -0.878 -27.062 8.203 1 90.38 30 ASN B C 1
ATOM 1747 O O . ASN B 1 30 ? -0.457 -26.094 8.82 1 90.38 30 ASN B O 1
ATOM 1751 N N . THR B 1 31 ? -1.181 -27.094 6.91 1 90 31 THR B N 1
ATOM 1752 C CA . THR B 1 31 ? -0.974 -25.875 6.145 1 90 31 THR B CA 1
ATOM 1753 C C . THR B 1 31 ? -2.311 -25.25 5.746 1 90 31 THR B C 1
ATOM 1755 O O . THR B 1 31 ? -3.371 -25.781 6.09 1 90 31 THR B O 1
ATOM 1758 N N . CYS B 1 32 ? -2.236 -24.125 5.156 1 86.81 32 CYS B N 1
ATOM 1759 C CA . CYS B 1 32 ? -3.412 -23.391 4.719 1 86.81 32 CYS B CA 1
ATOM 1760 C C . CYS B 1 32 ? -4.309 -24.25 3.844 1 86.81 32 CYS B C 1
ATOM 1762 O O . CYS B 1 32 ? -3.822 -25.094 3.082 1 86.81 32 CYS B O 1
ATOM 1764 N N . ASP B 1 33 ? -5.57 -23.969 3.945 1 87.75 33 ASP B N 1
ATOM 1765 C CA . ASP B 1 33 ? -6.562 -24.641 3.113 1 87.75 33 ASP B CA 1
ATOM 1766 C C . ASP B 1 33 ? -6.262 -24.438 1.629 1 87.75 33 ASP B C 1
ATOM 1768 O O . ASP B 1 33 ? -6.148 -23.312 1.162 1 87.75 33 ASP B O 1
ATOM 1772 N N . CYS B 1 34 ? -6.191 -25.547 0.945 1 86.69 34 CYS B N 1
ATOM 1773 C CA . CYS B 1 34 ? -5.801 -25.516 -0.46 1 86.69 34 CYS B CA 1
ATOM 1774 C C . CYS B 1 34 ? -6.855 -24.812 -1.306 1 86.69 34 CYS B C 1
ATOM 1776 O O . CYS B 1 34 ? -6.57 -24.375 -2.424 1 86.69 34 CYS B O 1
ATOM 1778 N N . HIS B 1 35 ? -8.047 -24.609 -0.84 1 88 35 HIS B N 1
ATOM 1779 C CA . HIS B 1 35 ? -9.141 -24 -1.584 1 88 35 HIS B CA 1
ATOM 1780 C C . HIS B 1 35 ? -9.062 -22.484 -1.525 1 88 35 HIS B C 1
ATOM 1782 O O . HIS B 1 35 ? -9.789 -21.781 -2.238 1 88 35 HIS B O 1
ATOM 1788 N N . LEU B 1 36 ? -8.133 -22.016 -0.829 1 90.44 36 LEU B N 1
ATOM 1789 C CA . LEU B 1 36 ? -8.07 -20.578 -0.608 1 90.44 36 LEU B CA 1
ATOM 1790 C C . LEU B 1 36 ? -7.129 -19.922 -1.609 1 90.44 36 LEU B C 1
ATOM 1792 O O . LEU B 1 36 ? -7.137 -18.688 -1.756 1 90.44 36 LEU B O 1
ATOM 1796 N N . PHE B 1 37 ? -6.406 -20.719 -2.338 1 94.25 37 PHE B N 1
ATOM 1797 C CA . PHE B 1 37 ? -5.43 -20.156 -3.258 1 94.25 37 PHE B CA 1
ATOM 1798 C C . PHE B 1 37 ? -6.074 -19.828 -4.602 1 94.25 37 PHE B C 1
ATOM 1800 O O . PHE B 1 37 ? -6.785 -20.656 -5.172 1 94.25 37 PHE B O 1
ATOM 1807 N N . SER B 1 38 ? -5.773 -18.594 -5.09 1 95.12 38 SER B N 1
ATOM 1808 C CA . SER B 1 38 ? -6.438 -18.125 -6.301 1 95.12 38 SER B CA 1
ATOM 1809 C C . SER B 1 38 ? -5.426 -17.672 -7.348 1 95.12 38 SER B C 1
ATOM 1811 O O . SER B 1 38 ? -5.785 -17.406 -8.5 1 95.12 38 SER B O 1
ATOM 1813 N N . PHE B 1 39 ? -4.203 -17.562 -6.98 1 96.56 39 PHE B N 1
ATOM 1814 C CA . PHE B 1 39 ? -3.189 -17.031 -7.883 1 96.56 39 PHE B CA 1
ATOM 1815 C C . PHE B 1 39 ? -1.972 -17.953 -7.934 1 96.56 39 PHE B C 1
ATOM 1817 O O . PHE B 1 39 ? -1.683 -18.656 -6.965 1 96.56 39 PHE B O 1
ATOM 1824 N N . TYR B 1 40 ? -1.291 -17.938 -9.055 1 97.19 40 TYR B N 1
ATOM 1825 C CA . TYR B 1 40 ? -0.013 -18.641 -9.148 1 97.19 40 TYR B CA 1
ATOM 1826 C C . TYR B 1 40 ? 0.93 -17.922 -10.109 1 97.19 40 TYR B C 1
ATOM 1828 O O . TYR B 1 40 ? 0.485 -17.281 -11.062 1 97.19 40 TYR B O 1
ATOM 1836 N N . TYR B 1 41 ? 2.105 -17.984 -9.82 1 97.38 41 TYR B N 1
ATOM 1837 C CA . TYR B 1 41 ? 3.207 -17.422 -10.594 1 97.38 41 TYR B CA 1
ATOM 1838 C C . TYR B 1 41 ? 4.336 -18.422 -10.75 1 97.38 41 TYR B C 1
ATOM 1840 O O . TYR B 1 41 ? 4.742 -19.078 -9.781 1 97.38 41 TYR B O 1
ATOM 1848 N N . CYS B 1 42 ? 4.777 -18.562 -11.969 1 97.69 42 CYS B N 1
ATOM 1849 C CA . CYS B 1 42 ? 5.859 -19.5 -12.266 1 97.69 42 CYS B CA 1
ATOM 1850 C C . CYS B 1 42 ? 6.973 -18.797 -13.047 1 97.69 42 CYS B C 1
ATOM 1852 O O . CYS B 1 42 ? 6.699 -18.031 -13.977 1 97.69 42 CYS B O 1
ATOM 1854 N N . SER B 1 43 ? 8.172 -19.047 -12.672 1 97.31 43 SER B N 1
ATOM 1855 C CA . SER B 1 43 ? 9.336 -18.547 -13.398 1 97.31 43 SER B CA 1
ATOM 1856 C C . SER B 1 43 ? 10.398 -19.641 -13.555 1 97.31 43 SER B C 1
ATOM 1858 O O . SER B 1 43 ? 10.445 -20.578 -12.75 1 97.31 43 SER B O 1
ATOM 1860 N N . GLY B 1 44 ? 11.18 -19.516 -14.539 1 96.56 44 GLY B N 1
ATOM 1861 C CA . GLY B 1 44 ? 12.211 -20.5 -14.805 1 96.56 44 GLY B CA 1
ATOM 1862 C C . GLY B 1 44 ? 12.57 -20.609 -16.281 1 96.56 44 GLY B C 1
ATOM 1863 O O . GLY B 1 44 ? 12.469 -19.641 -17.016 1 96.56 44 GLY B O 1
ATOM 1864 N N . SER B 1 45 ? 13.188 -21.75 -16.625 1 96.25 45 SER B N 1
ATOM 1865 C CA . SER B 1 45 ? 13.539 -22.031 -18.016 1 96.25 45 SER B CA 1
ATOM 1866 C C . SER B 1 45 ? 12.438 -22.828 -18.719 1 96.25 45 SER B C 1
ATOM 1868 O O . SER B 1 45 ? 11.625 -23.484 -18.062 1 96.25 45 SER B O 1
ATOM 1870 N N . LYS B 1 46 ? 12.414 -22.719 -20 1 94.94 46 LYS B N 1
ATOM 1871 C CA . LYS B 1 46 ? 11.414 -23.422 -20.797 1 94.94 46 LYS B CA 1
ATOM 1872 C C . LYS B 1 46 ? 12.008 -24.641 -21.484 1 94.94 46 LYS B C 1
ATOM 1874 O O . LYS B 1 46 ? 13.195 -24.672 -21.812 1 94.94 46 LYS B O 1
ATOM 1879 N N . LYS B 1 47 ? 11.109 -25.562 -21.719 1 93.75 47 LYS B N 1
ATOM 1880 C CA . LYS B 1 47 ? 11.477 -26.75 -22.469 1 93.75 47 LYS B CA 1
ATOM 1881 C C . LYS B 1 47 ? 11.477 -26.469 -23.969 1 93.75 47 LYS B C 1
ATOM 1883 O O . LYS B 1 47 ? 10.812 -25.547 -24.438 1 93.75 47 LYS B O 1
ATOM 1888 N N . GLY B 1 48 ? 12.164 -27.328 -24.688 1 88.5 48 GLY B N 1
ATOM 1889 C CA . GLY B 1 48 ? 12.023 -27.328 -26.141 1 88.5 48 GLY B CA 1
ATOM 1890 C C . GLY B 1 48 ? 13.203 -26.703 -26.859 1 88.5 48 GLY B C 1
ATOM 1891 O O . GLY B 1 48 ? 14.023 -26.016 -26.234 1 88.5 48 GLY B O 1
ATOM 1892 N N . LYS B 1 49 ? 13.203 -26.906 -28.172 1 87.38 49 LYS B N 1
ATOM 1893 C CA . LYS B 1 49 ? 14.234 -26.375 -29.047 1 87.38 49 LYS B CA 1
ATOM 1894 C C . LYS B 1 49 ? 14.164 -24.859 -29.141 1 87.38 49 LYS B C 1
ATOM 1896 O O . LYS B 1 49 ? 13.078 -24.281 -29.234 1 87.38 49 LYS B O 1
ATOM 1901 N N . GLY B 1 50 ? 15.242 -24.203 -28.969 1 90.81 50 GLY B N 1
ATOM 1902 C CA . GLY B 1 50 ? 15.289 -22.75 -29.047 1 90.81 50 GLY B CA 1
ATOM 1903 C C . GLY B 1 50 ? 15.227 -22.078 -27.688 1 90.81 50 GLY B C 1
ATOM 1904 O O . GLY B 1 50 ? 15.305 -20.844 -27.594 1 90.81 50 GLY B O 1
ATOM 1905 N N . HIS B 1 51 ? 14.953 -22.922 -26.734 1 92.12 51 HIS B N 1
ATOM 1906 C CA . HIS B 1 51 ? 14.914 -22.406 -25.375 1 92.12 51 HIS B CA 1
ATOM 1907 C C . HIS B 1 51 ? 16.062 -22.984 -24.531 1 92.12 51 HIS B C 1
ATOM 1909 O O . HIS B 1 51 ? 15.859 -23.938 -23.797 1 92.12 51 HIS B O 1
ATOM 1915 N N . PRO B 1 52 ? 17.172 -22.328 -24.672 1 92 52 PRO B N 1
ATOM 1916 C CA . PRO B 1 52 ? 18.312 -22.828 -23.891 1 92 52 PRO B CA 1
ATOM 1917 C C . PRO B 1 52 ? 18.047 -22.828 -22.391 1 92 52 PRO B C 1
ATOM 1919 O O . PRO B 1 52 ? 17.391 -21.922 -21.875 1 92 52 PRO B O 1
ATOM 1922 N N . ILE B 1 53 ? 18.562 -23.781 -21.688 1 89.19 53 ILE B N 1
ATOM 1923 C CA . ILE B 1 53 ? 18.344 -23.938 -20.25 1 89.19 53 ILE B CA 1
ATOM 1924 C C . ILE B 1 53 ? 18.906 -22.734 -19.5 1 89.19 53 ILE B C 1
ATOM 1926 O O . ILE B 1 53 ? 18.422 -22.391 -18.422 1 89.19 53 ILE B O 1
ATOM 1930 N N . SER B 1 54 ? 19.875 -22.094 -20.141 1 90.31 54 SER B N 1
ATOM 1931 C CA . SER B 1 54 ? 20.547 -20.953 -19.5 1 90.31 54 SER B CA 1
ATOM 1932 C C . SER B 1 54 ? 19.625 -19.734 -19.453 1 90.31 54 SER B C 1
ATOM 1934 O O . SER B 1 54 ? 19.828 -18.828 -18.625 1 90.31 54 SER B O 1
ATOM 1936 N N . LYS B 1 55 ? 18.703 -19.75 -20.328 1 91.69 55 LYS B N 1
ATOM 1937 C CA . LYS B 1 55 ? 17.719 -18.672 -20.281 1 91.69 55 LYS B CA 1
ATOM 1938 C C . LYS B 1 55 ? 16.625 -18.969 -19.25 1 91.69 55 LYS B C 1
ATOM 1940 O O . LYS B 1 55 ? 15.789 -19.844 -19.469 1 91.69 55 LYS B O 1
ATOM 1945 N N . ASP B 1 56 ? 16.672 -18.266 -18.141 1 91.5 56 ASP B N 1
ATOM 1946 C CA . ASP B 1 56 ? 15.797 -18.562 -17.016 1 91.5 56 ASP B CA 1
ATOM 1947 C C . ASP B 1 56 ? 14.922 -17.344 -16.672 1 91.5 56 ASP B C 1
ATOM 1949 O O . ASP B 1 56 ? 14.812 -16.969 -15.5 1 91.5 56 ASP B O 1
ATOM 1953 N N . ASP B 1 57 ? 14.375 -16.703 -17.734 1 92.88 57 ASP B N 1
ATOM 1954 C CA . ASP B 1 57 ? 13.641 -15.453 -17.5 1 92.88 57 ASP B CA 1
ATOM 1955 C C . ASP B 1 57 ? 12.195 -15.57 -18 1 92.88 57 ASP B C 1
ATOM 1957 O O . ASP B 1 57 ? 11.539 -14.562 -18.25 1 92.88 57 ASP B O 1
ATOM 1961 N N . TYR B 1 58 ? 11.805 -16.828 -18.203 1 95.31 58 TYR B N 1
ATOM 1962 C CA . TYR B 1 58 ? 10.406 -17.031 -18.547 1 95.31 58 TYR B CA 1
ATOM 1963 C C . TYR B 1 58 ? 9.516 -16.906 -17.312 1 95.31 58 TYR B C 1
ATOM 1965 O O . TYR B 1 58 ? 9.867 -17.391 -16.234 1 95.31 58 TYR B O 1
ATOM 1973 N N . ARG B 1 59 ? 8.367 -16.25 -17.5 1 96.69 59 ARG B N 1
ATOM 1974 C CA . ARG B 1 59 ? 7.492 -15.945 -16.375 1 96.69 59 ARG B CA 1
ATOM 1975 C C . ARG B 1 59 ? 6.023 -16 -16.797 1 96.69 59 ARG B C 1
ATOM 1977 O O . ARG B 1 59 ? 5.648 -15.5 -17.844 1 96.69 59 ARG B O 1
ATOM 1984 N N . TYR B 1 60 ? 5.277 -16.625 -15.922 1 96.56 60 TYR B N 1
ATOM 1985 C CA . TYR B 1 60 ? 3.842 -16.734 -16.156 1 96.56 60 TYR B CA 1
ATOM 1986 C C . TYR B 1 60 ? 3.059 -16.453 -14.875 1 96.56 60 TYR B C 1
ATOM 1988 O O . TYR B 1 60 ? 3.42 -16.938 -13.805 1 96.56 60 TYR B O 1
ATOM 1996 N N . PHE B 1 61 ? 2.059 -15.656 -15.016 1 96.62 61 PHE B N 1
ATOM 1997 C CA . PHE B 1 61 ? 1.101 -15.375 -13.953 1 96.62 61 PHE B CA 1
ATOM 1998 C C . PHE B 1 61 ? -0.288 -15.875 -14.328 1 96.62 61 PHE B C 1
ATOM 2000 O O . PHE B 1 61 ? -0.771 -15.609 -15.43 1 96.62 61 PHE B O 1
ATOM 2007 N N . GLY B 1 62 ? -0.905 -16.609 -13.398 1 94.88 62 GLY B N 1
ATOM 2008 C CA . GLY B 1 62 ? -2.24 -17.125 -13.664 1 94.88 62 GLY B CA 1
ATOM 2009 C C . GLY B 1 62 ? -3.164 -17.047 -12.469 1 94.88 62 GLY B C 1
ATOM 2010 O O . GLY B 1 62 ? -2.738 -16.672 -11.375 1 94.88 62 GLY B O 1
ATOM 2011 N N . LEU B 1 63 ? -4.453 -17.266 -12.68 1 94.06 63 LEU B N 1
ATOM 2012 C CA . LEU B 1 63 ? -5.465 -17.281 -11.633 1 94.06 63 LEU B CA 1
ATOM 2013 C C . LEU B 1 63 ? -6.238 -18.594 -11.633 1 94.06 63 LEU B C 1
ATOM 2015 O O . LEU B 1 63 ? -6.191 -19.344 -12.609 1 94.06 63 LEU B O 1
ATOM 2019 N N . HIS B 1 64 ? -6.738 -18.875 -10.516 1 91.56 64 HIS B N 1
ATOM 2020 C CA . HIS B 1 64 ? -7.633 -20 -10.297 1 91.56 64 HIS B CA 1
ATOM 2021 C C . HIS B 1 64 ? -8.93 -19.547 -9.633 1 91.56 64 HIS B C 1
ATOM 2023 O O . HIS B 1 64 ? -8.914 -19.031 -8.508 1 91.56 64 HIS B O 1
ATOM 2029 N N . ARG B 1 65 ? -10.07 -19.484 -10.305 1 76.69 65 ARG B N 1
ATOM 2030 C CA . ARG B 1 65 ? -11.367 -19 -9.844 1 76.69 65 ARG B CA 1
ATOM 2031 C C . ARG B 1 65 ? -12.109 -20.062 -9.047 1 76.69 65 ARG B C 1
ATOM 2033 O O . ARG B 1 65 ? -12.867 -19.734 -8.125 1 76.69 65 ARG B O 1
ATOM 2040 N N . SER B 1 66 ? -11.766 -21.312 -9.367 1 63.78 66 SER B N 1
ATOM 2041 C CA . SER B 1 66 ? -12.797 -22.344 -9.203 1 63.78 66 SER B CA 1
ATOM 2042 C C . SER B 1 66 ? -12.969 -22.719 -7.738 1 63.78 66 SER B C 1
ATOM 2044 O O . SER B 1 66 ? -12.102 -22.438 -6.91 1 63.78 66 SER B O 1
ATOM 2046 N N . GLY B 1 67 ? -14.125 -22.953 -7.352 1 68.81 67 GLY B N 1
ATOM 2047 C CA . GLY B 1 67 ? -14.492 -23.656 -6.133 1 68.81 67 GLY B CA 1
ATOM 2048 C C . GLY B 1 67 ? -13.703 -24.922 -5.918 1 68.81 67 GLY B C 1
ATOM 2049 O O . GLY B 1 67 ? -13.906 -25.625 -4.922 1 68.81 67 GLY B O 1
ATOM 2050 N N . THR B 1 68 ? -12.688 -25.125 -6.859 1 78.62 68 THR B N 1
ATOM 2051 C CA . THR B 1 68 ? -11.859 -26.312 -6.727 1 78.62 68 THR B CA 1
ATOM 2052 C C . THR B 1 68 ? -10.469 -25.953 -6.215 1 78.62 68 THR B C 1
ATOM 2054 O O . THR B 1 68 ? -10.062 -24.781 -6.277 1 78.62 68 THR B O 1
ATOM 2057 N N . PRO B 1 69 ? -9.812 -26.969 -5.738 1 85.12 69 PRO B N 1
ATOM 2058 C CA . PRO B 1 69 ? -8.445 -26.719 -5.262 1 85.12 69 PRO B CA 1
ATOM 2059 C C . PRO B 1 69 ? -7.504 -26.281 -6.383 1 85.12 69 PRO B C 1
ATOM 2061 O O . PRO B 1 69 ? -7.695 -26.672 -7.539 1 85.12 69 PRO B O 1
ATOM 2064 N N . ILE B 1 70 ? -6.527 -25.516 -6.07 1 90.69 70 ILE B N 1
ATOM 2065 C CA . ILE B 1 70 ? -5.652 -24.844 -7.027 1 90.69 70 ILE B CA 1
ATOM 2066 C C . ILE B 1 70 ? -4.871 -25.891 -7.824 1 90.69 70 ILE B C 1
ATOM 2068 O O . ILE B 1 70 ? -4.465 -25.641 -8.961 1 90.69 70 ILE B O 1
ATOM 2072 N N . HIS B 1 71 ? -4.656 -27.109 -7.254 1 87.25 71 HIS B N 1
ATOM 2073 C CA . HIS B 1 71 ? -3.844 -28.109 -7.938 1 87.25 71 HIS B CA 1
ATOM 2074 C C . HIS B 1 71 ? -4.59 -28.703 -9.133 1 87.25 71 HIS B C 1
ATOM 2076 O O . HIS B 1 71 ? -3.99 -29.375 -9.969 1 87.25 71 HIS B O 1
ATOM 2082 N N . THR B 1 72 ? -5.898 -28.438 -9.227 1 87.88 72 THR B N 1
ATOM 2083 C CA . THR B 1 72 ? -6.625 -28.828 -10.422 1 87.88 72 THR B CA 1
ATOM 2084 C C . THR B 1 72 ? -6.199 -28 -11.625 1 87.88 72 THR B C 1
ATOM 2086 O O . THR B 1 72 ? -6.285 -28.453 -12.766 1 87.88 72 THR B O 1
ATOM 2089 N N . ARG B 1 73 ? -5.723 -26.875 -11.375 1 90.75 73 ARG B N 1
ATOM 2090 C CA . ARG B 1 73 ? -5.281 -25.953 -12.422 1 90.75 73 ARG B CA 1
ATOM 2091 C C . ARG B 1 73 ? -3.758 -25.938 -12.531 1 90.75 73 ARG B C 1
ATOM 2093 O O . ARG B 1 73 ? -3.207 -26 -13.625 1 90.75 73 ARG B O 1
ATOM 2100 N N . VAL B 1 74 ? -3.129 -25.828 -11.414 1 94.69 74 VAL B N 1
ATOM 2101 C CA . VAL B 1 74 ? -1.67 -25.812 -11.367 1 94.69 74 VAL B CA 1
ATOM 2102 C C . VAL B 1 74 ? -1.127 -27.234 -11.398 1 94.69 74 VAL B C 1
ATOM 2104 O O . VAL B 1 74 ? -0.842 -27.812 -10.344 1 94.69 74 VAL B O 1
ATOM 2107 N N . ALA B 1 75 ? -0.978 -27.719 -12.578 1 93.06 75 ALA B N 1
ATOM 2108 C CA . ALA B 1 75 ? -0.642 -29.125 -12.812 1 93.06 75 ALA B CA 1
ATOM 2109 C C . ALA B 1 75 ? 0.176 -29.297 -14.094 1 93.06 75 ALA B C 1
ATOM 2111 O O . ALA B 1 75 ? 0.285 -28.359 -14.891 1 93.06 75 ALA B O 1
ATOM 2112 N N . PRO B 1 76 ? 0.745 -30.469 -14.273 1 93.25 76 PRO B N 1
ATOM 2113 C CA . PRO B 1 76 ? 1.612 -30.703 -15.43 1 93.25 76 PRO B CA 1
ATOM 2114 C C . PRO B 1 76 ? 0.878 -30.547 -16.766 1 93.25 76 PRO B C 1
ATOM 2116 O O . PRO B 1 76 ? 1.513 -30.344 -17.797 1 93.25 76 PRO B O 1
ATOM 2119 N N . TRP B 1 77 ? -0.4 -30.625 -16.812 1 92.94 77 TRP B N 1
ATOM 2120 C CA . TRP B 1 77 ? -1.141 -30.562 -18.062 1 92.94 77 TRP B CA 1
ATOM 2121 C C . TRP B 1 77 ? -1.522 -29.109 -18.375 1 92.94 77 TRP B C 1
ATOM 2123 O O . TRP B 1 77 ? -2.115 -28.844 -19.422 1 92.94 77 TRP B O 1
ATOM 2133 N N . HIS B 1 78 ? -1.252 -28.234 -17.453 1 93.56 78 HIS B N 1
ATOM 2134 C CA . HIS B 1 78 ? -1.568 -26.828 -17.656 1 93.56 78 HIS B CA 1
ATOM 2135 C C . HIS B 1 78 ? -0.91 -26.312 -18.938 1 93.56 78 HIS B C 1
ATOM 2137 O O . HIS B 1 78 ? 0.278 -26.547 -19.172 1 93.56 78 HIS B O 1
ATOM 2143 N N . GLU B 1 79 ? -1.589 -25.562 -19.75 1 91.56 79 GLU B N 1
ATOM 2144 C CA . GLU B 1 79 ? -1.189 -25.125 -21.078 1 91.56 79 GLU B CA 1
ATOM 2145 C C . GLU B 1 79 ? 0.125 -24.359 -21.031 1 91.56 79 GLU B C 1
ATOM 2147 O O . GLU B 1 79 ? 0.959 -24.484 -21.938 1 91.56 79 GLU B O 1
ATOM 2152 N N . HIS B 1 80 ? 0.353 -23.578 -20.031 1 93.69 80 HIS B N 1
ATOM 2153 C CA . HIS B 1 80 ? 1.559 -22.75 -19.938 1 93.69 80 HIS B CA 1
ATOM 2154 C C . HIS B 1 80 ? 2.598 -23.406 -19.047 1 93.69 80 HIS B C 1
ATOM 2156 O O . HIS B 1 80 ? 3.781 -23.469 -19.391 1 93.69 80 HIS B O 1
ATOM 2162 N N . LEU B 1 81 ? 2.16 -23.969 -17.969 1 96 81 LEU B N 1
ATOM 2163 C CA . LEU B 1 81 ? 3.09 -24.453 -16.953 1 96 81 LEU B CA 1
ATOM 2164 C C . LEU B 1 81 ? 3.826 -25.703 -17.438 1 96 81 LEU B C 1
ATOM 2166 O O . LEU B 1 81 ? 4.98 -25.922 -17.078 1 96 81 LEU B O 1
ATOM 2170 N N . ARG B 1 82 ? 3.193 -26.438 -18.266 1 94.25 82 ARG B N 1
ATOM 2171 C CA . ARG B 1 82 ? 3.793 -27.672 -18.781 1 94.25 82 ARG B CA 1
ATOM 2172 C C . ARG B 1 82 ? 5.066 -27.375 -19.562 1 94.25 82 ARG B C 1
ATOM 2174 O O . ARG B 1 82 ? 5.902 -28.25 -19.766 1 94.25 82 ARG B O 1
ATOM 2181 N N . ASN B 1 83 ? 5.23 -26.156 -20.031 1 95.25 83 ASN B N 1
ATOM 2182 C CA . ASN B 1 83 ? 6.359 -25.766 -20.875 1 95.25 83 ASN B CA 1
ATOM 2183 C C . ASN B 1 83 ? 7.582 -25.391 -20.031 1 95.25 83 ASN B C 1
ATOM 2185 O O . ASN B 1 83 ? 8.688 -25.281 -20.562 1 95.25 83 ASN B O 1
ATOM 2189 N N . PHE B 1 84 ? 7.422 -25.219 -18.781 1 96.75 84 PHE B N 1
ATOM 2190 C CA . PHE B 1 84 ? 8.547 -24.891 -17.922 1 96.75 84 PHE B CA 1
ATOM 2191 C C . PHE B 1 84 ? 9.367 -26.125 -17.578 1 96.75 84 PHE B C 1
ATOM 2193 O O . PHE B 1 84 ? 8.805 -27.203 -17.359 1 96.75 84 PHE B O 1
ATOM 2200 N N . ARG B 1 85 ? 10.672 -25.969 -17.516 1 95.5 85 ARG B N 1
ATOM 2201 C CA . ARG B 1 85 ? 11.578 -27.031 -17.078 1 95.5 85 ARG B CA 1
ATOM 2202 C C . ARG B 1 85 ? 11.664 -27.078 -15.562 1 95.5 85 ARG B C 1
ATOM 2204 O O . ARG B 1 85 ? 11.828 -26.047 -14.906 1 95.5 85 ARG B O 1
ATOM 2211 N N . GLU B 1 86 ? 11.562 -28.25 -15.062 1 93.56 86 GLU B N 1
ATOM 2212 C CA . GLU B 1 86 ? 11.875 -28.406 -13.648 1 93.56 86 GLU B CA 1
ATOM 2213 C C . GLU B 1 86 ? 13.383 -28.516 -13.43 1 93.56 86 GLU B C 1
ATOM 2215 O O . GLU B 1 86 ? 14.102 -29.062 -14.258 1 93.56 86 GLU B O 1
ATOM 2220 N N . PRO B 1 87 ? 13.938 -27.984 -12.398 1 95.44 87 PRO B N 1
ATOM 2221 C CA . PRO B 1 87 ? 13.195 -27.266 -11.367 1 95.44 87 PRO B CA 1
ATOM 2222 C C . PRO B 1 87 ? 12.797 -25.859 -11.805 1 95.44 87 PRO B C 1
ATOM 2224 O O . PRO B 1 87 ? 13.531 -25.203 -12.547 1 95.44 87 PRO B O 1
ATOM 2227 N N . PHE B 1 88 ? 11.57 -25.438 -11.484 1 96.69 88 PHE B N 1
ATOM 2228 C CA . PHE B 1 88 ? 11.117 -24.062 -11.68 1 96.69 88 PHE B CA 1
ATOM 2229 C C . PHE B 1 88 ? 10.812 -23.391 -10.344 1 96.69 88 PHE B C 1
ATOM 2231 O O . PHE B 1 88 ? 11.047 -23.984 -9.289 1 96.69 88 PHE B O 1
ATOM 2238 N N . SER B 1 89 ? 10.492 -22.125 -10.344 1 97.12 89 SER B N 1
ATOM 2239 C CA . SER B 1 89 ? 10.047 -21.375 -9.164 1 97.12 89 SER B CA 1
ATOM 2240 C C . SER B 1 89 ? 8.555 -21.062 -9.242 1 97.12 89 SER B C 1
ATOM 2242 O O . SER B 1 89 ? 8.141 -20.188 -9.992 1 97.12 89 SER B O 1
ATOM 2244 N N . LEU B 1 90 ? 7.836 -21.844 -8.461 1 97.69 90 LEU B N 1
ATOM 2245 C CA . LEU B 1 90 ? 6.383 -21.719 -8.461 1 97.69 90 LEU B CA 1
ATOM 2246 C C . LEU B 1 90 ? 5.887 -21.141 -7.137 1 97.69 90 LEU B C 1
ATOM 2248 O O . LEU B 1 90 ? 6.309 -21.578 -6.066 1 97.69 90 LEU B O 1
ATOM 2252 N N . TRP B 1 91 ? 5.055 -20.141 -7.227 1 97.56 91 TRP B N 1
ATOM 2253 C CA . TRP B 1 91 ? 4.402 -19.5 -6.086 1 97.56 91 TRP B CA 1
ATOM 2254 C C . TRP B 1 91 ? 2.885 -19.562 -6.219 1 97.56 91 TRP B C 1
ATOM 2256 O O . TRP B 1 91 ? 2.348 -19.438 -7.324 1 97.56 91 TRP B O 1
ATOM 2266 N N . ILE B 1 92 ? 2.24 -19.766 -5.094 1 96.94 92 ILE B N 1
ATOM 2267 C CA . ILE B 1 92 ? 0.784 -19.703 -5.078 1 96.94 92 ILE B CA 1
ATOM 2268 C C . ILE B 1 92 ? 0.327 -18.625 -4.098 1 96.94 92 ILE B C 1
ATOM 2270 O O . ILE B 1 92 ? 0.959 -18.422 -3.059 1 96.94 92 ILE B O 1
ATOM 2274 N N . GLY B 1 93 ? -0.749 -17.906 -4.477 1 96.5 93 GLY B N 1
ATOM 2275 C CA . GLY B 1 93 ? -1.2 -16.766 -3.697 1 96.5 93 GLY B CA 1
ATOM 2276 C C . GLY B 1 93 ? -2.656 -16.859 -3.283 1 96.5 93 GLY B C 1
ATOM 2277 O O . GLY B 1 93 ? -3.494 -17.328 -4.051 1 96.5 93 GLY B O 1
ATOM 2278 N N . SER B 1 94 ? -2.92 -16.406 -2.082 1 95.19 94 SER B N 1
ATOM 2279 C CA . SER B 1 94 ? -4.277 -16.328 -1.549 1 95.19 94 SER B CA 1
ATOM 2280 C C . SER B 1 94 ? -4.559 -14.953 -0.957 1 95.19 94 SER B C 1
ATOM 2282 O O . SER B 1 94 ? -3.639 -14.258 -0.524 1 95.19 94 SER B O 1
ATOM 2284 N N . PHE B 1 95 ? -5.863 -14.625 -1.007 1 94.69 95 PHE B N 1
ATOM 2285 C CA . PHE B 1 95 ? -6.266 -13.484 -0.199 1 94.69 95 PHE B CA 1
ATOM 2286 C C . PHE B 1 95 ? -6.066 -13.766 1.284 1 94.69 95 PHE B C 1
ATOM 2288 O O . PHE B 1 95 ? -6.352 -14.867 1.754 1 94.69 95 PHE B O 1
ATOM 2295 N N . SER B 1 96 ? -5.551 -12.828 2.004 1 92 96 SER B N 1
ATOM 2296 C CA . SER B 1 96 ? -5.477 -13 3.451 1 92 96 SER B CA 1
ATOM 2297 C C . SER B 1 96 ? -6.867 -13.102 4.066 1 92 96 SER B C 1
ATOM 2299 O O . SER B 1 96 ? -7.07 -13.844 5.035 1 92 96 SER B O 1
ATOM 2301 N N . ASP B 1 97 ? -7.75 -12.312 3.564 1 90.06 97 ASP B N 1
ATOM 2302 C CA . ASP B 1 97 ? -9.164 -12.359 3.941 1 90.06 97 ASP B CA 1
ATOM 2303 C C . ASP B 1 97 ? -9.961 -13.219 2.967 1 90.06 97 ASP B C 1
ATOM 2305 O O . ASP B 1 97 ? -10.305 -12.766 1.872 1 90.06 97 ASP B O 1
ATOM 2309 N N . SER B 1 98 ? -10.375 -14.336 3.424 1 89.25 98 SER B N 1
ATOM 2310 C CA . SER B 1 98 ? -11.016 -15.312 2.551 1 89.25 98 SER B CA 1
ATOM 2311 C C . SER B 1 98 ? -12.344 -14.789 2.02 1 89.25 98 SER B C 1
ATOM 2313 O O . SER B 1 98 ? -12.82 -15.227 0.972 1 89.25 98 SER B O 1
ATOM 2315 N N . THR B 1 99 ? -12.961 -13.852 2.682 1 90.44 99 THR B N 1
ATOM 2316 C CA . THR B 1 99 ? -14.234 -13.297 2.225 1 90.44 99 THR B CA 1
ATOM 2317 C C . THR B 1 99 ? -14.039 -12.469 0.958 1 90.44 99 THR B C 1
ATOM 2319 O O . THR B 1 99 ? -15 -12.164 0.256 1 90.44 99 THR B O 1
ATOM 2322 N N . GLN B 1 100 ? -12.867 -12.188 0.652 1 91.94 100 GLN B N 1
ATOM 2323 C CA . GLN B 1 100 ? -12.562 -11.383 -0.526 1 91.94 100 GLN B CA 1
ATOM 2324 C C . GLN B 1 100 ? -12.32 -12.266 -1.748 1 91.94 100 GLN B C 1
ATOM 2326 O O . GLN B 1 100 ? -12.172 -11.766 -2.863 1 91.94 100 GLN B O 1
ATOM 2331 N N . GLN B 1 101 ? -12.328 -13.508 -1.468 1 92.31 101 GLN B N 1
ATOM 2332 C CA . GLN B 1 101 ? -12.094 -14.43 -2.576 1 92.31 101 GLN B CA 1
ATOM 2333 C C . GLN B 1 101 ? -13.344 -14.586 -3.436 1 92.31 101 GLN B C 1
ATOM 2335 O O . GLN B 1 101 ? -13.938 -15.664 -3.482 1 92.31 101 GLN B O 1
ATOM 2340 N N . THR B 1 102 ? -13.695 -13.617 -4.133 1 92.25 102 THR B N 1
ATOM 2341 C CA . THR B 1 102 ? -14.789 -13.656 -5.098 1 92.25 102 THR B CA 1
ATOM 2342 C C . THR B 1 102 ? -14.25 -13.688 -6.523 1 92.25 102 THR B C 1
ATOM 2344 O O . THR B 1 102 ? -13.133 -13.227 -6.781 1 92.25 102 THR B O 1
ATOM 2347 N N . PRO B 1 103 ? -15.055 -14.234 -7.426 1 90.88 103 PRO B N 1
ATOM 2348 C CA . PRO B 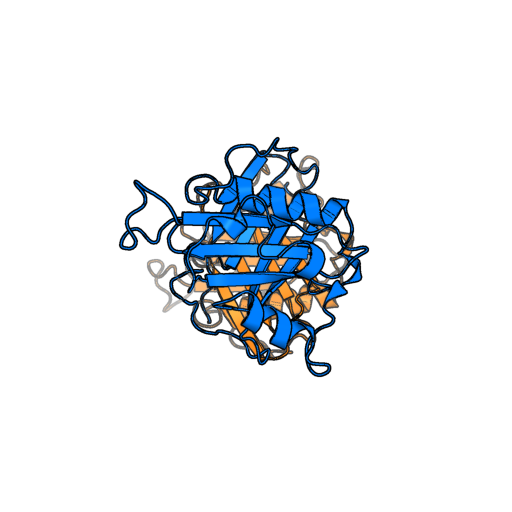1 103 ? -14.594 -14.258 -8.812 1 90.88 103 PRO B CA 1
ATOM 2349 C C . PRO B 1 103 ? -14.18 -12.875 -9.32 1 90.88 103 PRO B C 1
ATOM 2351 O O . PRO B 1 103 ? -13.164 -12.742 -10.008 1 90.88 103 PRO B O 1
ATOM 2354 N N . GLN B 1 104 ? -14.891 -11.883 -9.008 1 91.88 104 GLN B N 1
ATOM 2355 C CA . GLN B 1 104 ? -14.594 -10.531 -9.461 1 91.88 104 GLN B CA 1
ATOM 2356 C C . GLN B 1 104 ? -13.273 -10.031 -8.883 1 91.88 104 GLN B C 1
ATOM 2358 O O . GLN B 1 104 ? -12.445 -9.469 -9.609 1 91.88 104 GLN B O 1
ATOM 2363 N N . ASN B 1 105 ? -13.094 -10.203 -7.594 1 93.88 105 ASN B N 1
ATOM 2364 C CA . ASN B 1 105 ? -11.852 -9.758 -6.969 1 93.88 105 ASN B CA 1
ATOM 2365 C C . ASN B 1 105 ? -10.641 -10.5 -7.539 1 93.88 105 ASN B C 1
ATOM 2367 O O . ASN B 1 105 ? -9.586 -9.906 -7.73 1 93.88 105 ASN B O 1
ATOM 2371 N N . VAL B 1 106 ? -10.805 -11.75 -7.766 1 94.06 106 VAL B N 1
ATOM 2372 C CA . VAL B 1 106 ? -9.727 -12.562 -8.328 1 94.06 106 VAL B CA 1
ATOM 2373 C C . VAL B 1 106 ? -9.344 -12.023 -9.703 1 94.06 106 VAL B C 1
ATOM 2375 O O . VAL B 1 106 ? -8.156 -11.836 -9.992 1 94.06 106 VAL B O 1
ATOM 2378 N N . GLU B 1 107 ? -10.281 -11.734 -10.477 1 92.75 107 GLU B N 1
ATOM 2379 C CA . GLU B 1 107 ? -10.023 -11.188 -11.805 1 92.75 107 GLU B CA 1
ATOM 2380 C C . GLU B 1 107 ? -9.375 -9.812 -11.727 1 92.75 107 GLU B C 1
ATOM 2382 O O . GLU B 1 107 ? -8.453 -9.508 -12.484 1 92.75 107 GLU B O 1
ATOM 2387 N N . ASP B 1 108 ? -9.875 -9.008 -10.859 1 94 108 ASP B N 1
ATOM 2388 C CA . ASP B 1 108 ? -9.32 -7.668 -10.688 1 94 108 ASP B CA 1
ATOM 2389 C C . ASP B 1 108 ? -7.844 -7.734 -10.305 1 94 108 ASP B C 1
ATOM 2391 O O . ASP B 1 108 ? -7.02 -7.008 -10.867 1 94 108 ASP B O 1
ATOM 2395 N N . VAL B 1 109 ? -7.559 -8.617 -9.344 1 95.06 109 VAL B N 1
ATOM 2396 C CA . VAL B 1 109 ? -6.184 -8.758 -8.883 1 95.06 109 VAL B CA 1
ATOM 2397 C C . VAL B 1 109 ? -5.301 -9.234 -10.039 1 95.06 109 VAL B C 1
ATOM 2399 O O . VAL B 1 109 ? -4.219 -8.688 -10.258 1 95.06 109 VAL B O 1
ATOM 2402 N N . GLU B 1 110 ? -5.746 -10.188 -10.742 1 94.62 110 GLU B N 1
ATOM 2403 C CA . GLU B 1 110 ? -4.98 -10.664 -11.891 1 94.62 110 GLU B CA 1
ATOM 2404 C C . GLU B 1 110 ? -4.719 -9.539 -12.883 1 94.62 110 GLU B C 1
ATOM 2406 O O . GLU B 1 110 ? -3.598 -9.391 -13.375 1 94.62 110 GLU B O 1
ATOM 2411 N N . THR B 1 111 ? -5.742 -8.812 -13.141 1 93.56 111 THR B N 1
ATOM 2412 C CA . THR B 1 111 ? -5.613 -7.711 -14.078 1 93.56 111 THR B CA 1
ATOM 2413 C C . THR B 1 111 ? -4.551 -6.719 -13.617 1 93.56 111 THR B C 1
ATOM 2415 O O . THR B 1 111 ? -3.711 -6.285 -14.406 1 93.56 111 THR B O 1
ATOM 2418 N N . VAL B 1 112 ? -4.574 -6.383 -12.367 1 95.12 112 VAL B N 1
ATOM 2419 C CA . VAL B 1 112 ? -3.605 -5.43 -11.828 1 95.12 112 VAL B CA 1
ATOM 2420 C C . VAL B 1 112 ? -2.195 -6.004 -11.945 1 95.12 112 VAL B C 1
ATOM 2422 O O . VAL B 1 112 ? -1.273 -5.312 -12.391 1 95.12 112 VAL B O 1
ATOM 2425 N N . PHE B 1 113 ? -2.031 -7.273 -11.648 1 95.62 113 PHE B N 1
ATOM 2426 C CA . PHE B 1 113 ? -0.721 -7.906 -11.734 1 95.62 113 PHE B CA 1
ATOM 2427 C C . PHE B 1 113 ? -0.214 -7.902 -13.172 1 95.62 113 PHE B C 1
ATOM 2429 O O . PHE B 1 113 ? 0.907 -7.469 -13.445 1 95.62 113 PHE B O 1
ATOM 2436 N N . ILE B 1 114 ? -1.028 -8.359 -14.023 1 94.44 114 ILE B N 1
ATOM 2437 C CA . ILE B 1 114 ? -0.597 -8.523 -15.406 1 94.44 114 ILE B CA 1
ATOM 2438 C C . ILE B 1 114 ? -0.331 -7.152 -16.031 1 94.44 114 ILE B C 1
ATOM 2440 O O . ILE B 1 114 ? 0.646 -6.977 -16.766 1 94.44 114 ILE B O 1
ATOM 2444 N N . SER B 1 115 ? -1.183 -6.199 -15.781 1 93.5 115 SER B N 1
ATOM 2445 C CA . SER B 1 115 ? -0.982 -4.855 -16.312 1 93.5 115 SER B CA 1
ATOM 2446 C C . SER B 1 115 ? 0.289 -4.223 -15.766 1 93.5 115 SER B C 1
ATOM 2448 O O . SER B 1 115 ? 1.017 -3.541 -16.484 1 93.5 115 SER B O 1
ATOM 2450 N N . THR B 1 116 ? 0.561 -4.43 -14.555 1 95.19 116 THR B N 1
ATOM 2451 C CA . THR B 1 116 ? 1.713 -3.828 -13.891 1 95.19 116 THR B CA 1
ATOM 2452 C C . THR B 1 116 ? 3.012 -4.453 -14.391 1 95.19 116 THR B C 1
ATOM 2454 O O . THR B 1 116 ? 4.027 -3.766 -14.531 1 95.19 116 THR B O 1
ATOM 2457 N N . TYR B 1 117 ? 2.936 -5.719 -14.695 1 95.44 117 TYR B N 1
ATOM 2458 C CA . TYR B 1 117 ? 4.18 -6.438 -14.961 1 95.44 117 TYR B CA 1
ATOM 2459 C C . TYR B 1 117 ? 4.18 -7.012 -16.375 1 95.44 117 TYR B C 1
ATOM 2461 O O . TYR B 1 117 ? 4.824 -8.031 -16.625 1 95.44 117 TYR B O 1
ATOM 2469 N N . LYS B 1 118 ? 3.484 -6.438 -17.25 1 92.38 118 LYS B N 1
ATOM 2470 C CA . LYS B 1 118 ? 3.33 -6.926 -18.609 1 92.38 118 LYS B CA 1
ATOM 2471 C C . LYS B 1 118 ? 4.684 -7.066 -19.312 1 92.38 118 LYS B C 1
ATOM 2473 O O . LYS B 1 118 ? 4.875 -7.957 -20.141 1 92.38 118 LYS B O 1
ATOM 2478 N N . ASP B 1 119 ? 5.668 -6.301 -18.969 1 92.5 119 ASP B N 1
ATOM 2479 C CA . ASP B 1 119 ? 6.957 -6.273 -19.656 1 92.5 119 ASP B CA 1
ATOM 2480 C C . ASP B 1 119 ? 7.855 -7.414 -19.172 1 92.5 119 ASP B C 1
ATOM 2482 O O . ASP B 1 119 ? 8.844 -7.75 -19.844 1 92.5 119 ASP B O 1
ATOM 2486 N N . VAL B 1 120 ? 7.496 -7.992 -18.031 1 93.88 120 VAL B N 1
ATOM 2487 C CA . VAL B 1 120 ? 8.391 -9.016 -17.5 1 93.88 120 VAL B CA 1
ATOM 2488 C C . VAL B 1 120 ? 7.703 -10.375 -17.547 1 93.88 120 VAL B C 1
ATOM 2490 O O . VAL B 1 120 ? 8.359 -11.414 -17.469 1 93.88 120 VAL B O 1
ATOM 2493 N N . LEU B 1 121 ? 6.348 -10.375 -17.609 1 95.25 121 LEU B N 1
ATOM 2494 C CA . LEU B 1 121 ? 5.602 -11.617 -17.75 1 95.25 121 LEU B CA 1
ATOM 2495 C C . LEU B 1 121 ? 5.629 -12.102 -19.203 1 95.25 121 LEU B C 1
ATOM 2497 O O . LEU B 1 121 ? 4.719 -11.797 -19.984 1 95.25 121 LEU B O 1
ATOM 2501 N N . THR B 1 122 ? 6.551 -12.938 -19.469 1 93.56 122 THR B N 1
ATOM 2502 C CA . THR B 1 122 ? 6.895 -13.281 -20.844 1 93.56 122 THR B CA 1
ATOM 2503 C C . THR B 1 122 ? 5.828 -14.18 -21.453 1 93.56 122 THR B C 1
ATOM 2505 O O . THR B 1 122 ? 5.668 -14.219 -22.672 1 93.56 122 THR B O 1
ATOM 2508 N N . GLU B 1 123 ? 5.023 -14.859 -20.625 1 92.62 123 GLU B N 1
ATOM 2509 C CA . GLU B 1 123 ? 4.109 -15.867 -21.141 1 92.62 123 GLU B CA 1
ATOM 2510 C C . GLU B 1 123 ? 2.666 -15.383 -21.109 1 92.62 123 GLU B C 1
ATOM 2512 O O . GLU B 1 123 ? 1.753 -16.094 -21.531 1 92.62 123 GLU B O 1
ATOM 2517 N N . ASN B 1 124 ? 2.414 -14.227 -20.484 1 91.81 124 ASN B N 1
ATOM 2518 C CA . ASN B 1 124 ? 1.078 -13.633 -20.469 1 91.81 124 ASN B CA 1
ATOM 2519 C C . ASN B 1 124 ? 0.842 -12.75 -21.688 1 91.81 124 ASN B C 1
ATOM 2521 O O . ASN B 1 124 ? 0.817 -11.523 -21.578 1 91.81 124 ASN B O 1
ATOM 2525 N N . THR B 1 125 ? 0.562 -13.203 -22.922 1 78.81 125 THR B N 1
ATOM 2526 C CA . THR B 1 125 ? 0.52 -12.453 -24.172 1 78.81 125 THR B CA 1
ATOM 2527 C C . THR B 1 125 ? -0.917 -12.094 -24.531 1 78.81 125 THR B C 1
ATOM 2529 O O . THR B 1 125 ? -1.148 -11.211 -25.359 1 78.81 125 THR B O 1
ATOM 2532 N N . GLN B 1 126 ? -1.915 -12.781 -23.938 1 66.75 126 GLN B N 1
ATOM 2533 C CA . GLN B 1 126 ? -3.266 -12.633 -24.469 1 66.75 126 GLN B CA 1
ATOM 2534 C C . GLN B 1 126 ? -4.188 -11.969 -23.453 1 66.75 126 GLN B C 1
ATOM 2536 O O . GLN B 1 126 ? -5.406 -11.953 -23.625 1 66.75 126 GLN B O 1
ATOM 2541 N N . LYS B 1 127 ? -3.771 -11.508 -22.516 1 64.06 127 LYS B N 1
ATOM 2542 C CA . LYS B 1 127 ? -4.82 -11.133 -21.562 1 64.06 127 LYS B CA 1
ATOM 2543 C C . LYS B 1 127 ? -5.562 -9.883 -22.047 1 64.06 127 LYS B C 1
ATOM 2545 O O . LYS B 1 127 ? -4.938 -8.906 -22.469 1 64.06 127 LYS B O 1
ATOM 2550 N N . LYS B 1 128 ? -6.98 -10.32 -22.422 1 59.12 128 LYS B N 1
ATOM 2551 C CA . LYS B 1 128 ? -7.906 -9.203 -22.594 1 59.12 128 LYS B CA 1
ATOM 2552 C C . LYS B 1 128 ? -8.094 -8.438 -21.281 1 59.12 128 LYS B C 1
ATOM 2554 O O . LYS B 1 128 ? -8.289 -9.039 -20.234 1 59.12 128 LYS B O 1
ATOM 2559 N N . LYS B 1 129 ? -7.527 -7.262 -21.156 1 61.56 129 LYS B N 1
ATOM 2560 C CA . LYS B 1 129 ? -7.438 -6.414 -19.969 1 61.56 129 LYS B CA 1
ATOM 2561 C C . LYS B 1 129 ? -8.773 -5.746 -19.656 1 61.56 129 LYS B C 1
ATOM 2563 O O . LYS B 1 129 ? -9.273 -4.957 -20.453 1 61.56 129 LYS B O 1
ATOM 2568 N N . ALA B 1 130 ? -9.664 -6.504 -18.828 1 74.62 130 ALA B N 1
ATOM 2569 C CA . ALA B 1 130 ? -10.695 -5.613 -18.297 1 74.62 130 ALA B CA 1
ATOM 2570 C C . ALA B 1 130 ? -10.148 -4.727 -17.188 1 74.62 130 ALA B C 1
ATOM 2572 O O . ALA B 1 130 ? -9.477 -5.211 -16.266 1 74.62 130 ALA B O 1
ATOM 2573 N N . THR B 1 131 ? -10.25 -3.42 -17.422 1 84.31 131 THR B N 1
ATOM 2574 C CA . THR B 1 131 ? -9.789 -2.457 -16.422 1 84.31 131 THR B CA 1
ATOM 2575 C C . THR B 1 131 ? -10.719 -2.451 -15.219 1 84.31 131 THR B C 1
ATOM 2577 O O . THR B 1 131 ? -11.945 -2.371 -15.367 1 84.31 131 THR B O 1
ATOM 2580 N N . PRO B 1 132 ? -10.148 -2.684 -14.078 1 91.38 132 PRO B N 1
ATOM 2581 C CA . PRO B 1 132 ? -11 -2.625 -12.891 1 91.38 132 PRO B CA 1
ATOM 2582 C C . PRO B 1 132 ? -11.789 -1.321 -12.797 1 91.38 132 PRO B C 1
ATOM 2584 O O . PRO B 1 132 ? -11.297 -0.265 -13.195 1 91.38 132 PRO B O 1
ATOM 2587 N N . LYS B 1 133 ? -12.93 -1.422 -12.273 1 90.5 133 LYS B N 1
ATOM 2588 C CA . LYS B 1 133 ? -13.805 -0.258 -12.164 1 90.5 133 LYS B CA 1
ATOM 2589 C C . LYS B 1 133 ? -13.438 0.594 -10.953 1 90.5 133 LYS B C 1
ATOM 2591 O O . LYS B 1 133 ? -13.711 1.796 -10.93 1 90.5 133 LYS B O 1
ATOM 2596 N N . GLU B 1 134 ? -12.844 -0.058 -10 1 93 134 GLU B N 1
ATOM 2597 C CA . GLU B 1 134 ? -12.492 0.622 -8.758 1 93 134 GLU B CA 1
ATOM 2598 C C . GLU B 1 134 ? -10.984 0.643 -8.539 1 93 134 GLU B C 1
ATOM 2600 O O . GLU B 1 134 ? -10.266 -0.215 -9.055 1 93 134 GLU B O 1
ATOM 2605 N N . SER B 1 135 ? -10.578 1.697 -7.801 1 94 135 SER B N 1
ATOM 2606 C CA . SER B 1 135 ? -9.172 1.733 -7.402 1 94 135 SER B CA 1
ATOM 2607 C C . SER B 1 135 ? -8.836 0.578 -6.469 1 94 135 SER B C 1
ATOM 2609 O O . SER B 1 135 ? -9.633 0.221 -5.602 1 94 135 SER B O 1
ATOM 2611 N N . ILE B 1 136 ? -7.664 0.025 -6.664 1 95.31 136 ILE B N 1
ATOM 2612 C CA . ILE B 1 136 ? -7.285 -1.188 -5.949 1 95.31 136 ILE B CA 1
ATOM 2613 C C . ILE B 1 136 ? -5.863 -1.045 -5.41 1 95.31 136 ILE B C 1
ATOM 2615 O O . ILE B 1 136 ? -4.977 -0.547 -6.109 1 95.31 136 ILE B O 1
ATOM 2619 N N . CYS B 1 137 ? -5.727 -1.396 -4.203 1 94.38 137 CYS B N 1
ATOM 2620 C CA . CYS B 1 137 ? -4.406 -1.562 -3.605 1 94.38 137 CYS B CA 1
ATOM 2621 C C . CYS B 1 137 ? -4.137 -3.025 -3.275 1 94.38 137 CYS B C 1
ATOM 2623 O O . CYS B 1 137 ? -4.969 -3.688 -2.65 1 94.38 137 CYS B O 1
ATOM 2625 N N . ILE B 1 138 ? -3.037 -3.516 -3.727 1 96.94 138 ILE B N 1
ATOM 2626 C CA . ILE B 1 138 ? -2.621 -4.883 -3.428 1 96.94 138 ILE B CA 1
ATOM 2627 C C . ILE B 1 138 ? -1.351 -4.859 -2.58 1 96.94 138 ILE B C 1
ATOM 2629 O O . ILE B 1 138 ? -0.389 -4.164 -2.91 1 96.94 138 ILE B O 1
ATOM 2633 N N . ILE B 1 139 ? -1.348 -5.562 -1.534 1 95 139 ILE B N 1
ATOM 2634 C CA . ILE B 1 139 ? -0.177 -5.766 -0.687 1 95 139 ILE B CA 1
ATOM 2635 C C . ILE B 1 139 ? 0.282 -7.219 -0.776 1 95 139 ILE B C 1
ATOM 2637 O O . ILE B 1 139 ? -0.47 -8.133 -0.437 1 95 139 ILE B O 1
ATOM 2641 N N . ASN B 1 140 ? 1.489 -7.375 -1.177 1 95.94 140 ASN B N 1
ATOM 2642 C CA . ASN B 1 140 ? 2.055 -8.711 -1.312 1 95.94 140 ASN B CA 1
ATOM 2643 C C . ASN B 1 140 ? 2.861 -9.109 -0.079 1 95.94 140 ASN B C 1
ATOM 2645 O O . ASN B 1 140 ? 3.74 -8.359 0.358 1 95.94 140 ASN B O 1
ATOM 2649 N N . LEU B 1 141 ? 2.541 -10.219 0.402 1 93.56 141 LEU B N 1
ATOM 2650 C CA . LEU B 1 141 ? 3.316 -10.836 1.475 1 93.56 141 LEU B CA 1
ATOM 2651 C C . LEU B 1 141 ? 3.836 -12.203 1.054 1 93.56 141 LEU B C 1
ATOM 2653 O O . LEU B 1 141 ? 3.131 -12.961 0.378 1 93.56 141 LEU B O 1
ATOM 2657 N N . TRP B 1 142 ? 5.039 -12.547 1.503 1 94.44 142 TRP B N 1
ATOM 2658 C CA . TRP B 1 142 ? 5.715 -13.742 1.006 1 94.44 142 TRP B CA 1
ATOM 2659 C C . TRP B 1 142 ? 6.047 -14.695 2.148 1 94.44 142 TRP B C 1
ATOM 2661 O O . TRP B 1 142 ? 6.629 -14.289 3.156 1 94.44 142 TRP B O 1
ATOM 2671 N N . TYR B 1 143 ? 5.676 -15.898 1.909 1 94.94 143 TYR B N 1
ATOM 2672 C CA . TYR B 1 143 ? 5.859 -16.922 2.939 1 94.94 143 TYR B CA 1
ATOM 2673 C C . TYR B 1 143 ? 6.531 -18.156 2.367 1 94.94 143 TYR B C 1
ATOM 2675 O O . TYR B 1 143 ? 6.359 -18.469 1.188 1 94.94 143 TYR B O 1
ATOM 2683 N N . ARG B 1 144 ? 7.301 -18.797 3.246 1 94 144 ARG B N 1
ATOM 2684 C CA . ARG B 1 144 ? 7.82 -20.125 2.949 1 94 144 ARG B CA 1
ATOM 2685 C C . ARG B 1 144 ? 6.719 -21.188 3.051 1 94 144 ARG B C 1
ATOM 2687 O O . ARG B 1 144 ? 5.645 -20.922 3.59 1 94 144 ARG B O 1
ATOM 2694 N N . SER B 1 145 ? 7.055 -22.359 2.592 1 92.88 145 SER B N 1
ATOM 2695 C CA . SER B 1 145 ? 6.094 -23.453 2.664 1 92.88 145 SER B CA 1
ATOM 2696 C C . SER B 1 145 ? 5.781 -23.812 4.113 1 92.88 145 SER B C 1
ATOM 2698 O O . SER B 1 145 ? 4.75 -24.422 4.395 1 92.88 145 SER B O 1
ATOM 2700 N N . ASN B 1 146 ? 6.609 -23.484 5.02 1 91.06 146 ASN B N 1
ATOM 2701 C CA . ASN B 1 146 ? 6.324 -23.703 6.43 1 91.06 146 ASN B CA 1
ATOM 2702 C C . ASN B 1 146 ? 5.555 -22.531 7.043 1 91.06 146 ASN B C 1
ATOM 2704 O O . ASN B 1 146 ? 5.434 -22.438 8.266 1 91.06 146 ASN B O 1
ATOM 2708 N N . GLU B 1 147 ? 5.199 -21.562 6.172 1 88.56 147 GLU B N 1
ATOM 2709 C CA . GLU B 1 147 ? 4.309 -20.438 6.477 1 88.56 147 GLU B CA 1
ATOM 2710 C C . GLU B 1 147 ? 5.004 -19.391 7.34 1 88.56 147 GLU B C 1
ATOM 2712 O O . GLU B 1 147 ? 4.348 -18.594 8.008 1 88.56 147 GLU B O 1
ATOM 2717 N N . LYS B 1 148 ? 6.34 -19.5 7.352 1 89.62 148 LYS B N 1
ATOM 2718 C CA . LYS B 1 148 ? 7.133 -18.422 7.914 1 89.62 148 LYS B CA 1
ATOM 2719 C C . LYS B 1 148 ? 7.379 -17.328 6.879 1 89.62 148 LYS B C 1
ATOM 2721 O O . LYS B 1 148 ? 7.637 -17.609 5.711 1 89.62 148 LYS B O 1
ATOM 2726 N N . ARG B 1 149 ? 7.422 -16.203 7.367 1 89.44 149 ARG B N 1
ATOM 2727 C CA . ARG B 1 149 ? 7.543 -15.031 6.5 1 89.44 149 ARG B CA 1
ATOM 2728 C C . ARG B 1 149 ? 8.945 -14.938 5.902 1 89.44 149 ARG B C 1
ATOM 2730 O O . ARG B 1 149 ? 9.938 -15.18 6.594 1 89.44 149 ARG B O 1
ATOM 2737 N N . TRP B 1 150 ? 8.984 -14.523 4.59 1 86.88 150 TRP B N 1
ATOM 2738 C CA . TRP B 1 150 ? 10.242 -14.109 3.973 1 86.88 150 TRP B CA 1
ATOM 2739 C C . TRP B 1 150 ? 10.562 -12.656 4.316 1 86.88 150 TRP B C 1
ATOM 2741 O O . TRP B 1 150 ? 9.812 -11.75 3.947 1 86.88 150 TRP B O 1
ATOM 2751 N N . LEU B 1 151 ? 11.516 -12.367 5.055 1 75.44 151 LEU B N 1
ATOM 2752 C CA . LEU B 1 151 ? 11.883 -10.984 5.359 1 75.44 151 LEU B CA 1
ATOM 2753 C C . LEU B 1 151 ? 12.656 -10.359 4.207 1 75.44 151 LEU B C 1
ATOM 2755 O O . LEU B 1 151 ? 12.523 -9.164 3.936 1 75.44 151 LEU B O 1
ATOM 2759 N N . ASN B 1 152 ? 13.492 -11.211 3.539 1 79.81 152 ASN B N 1
ATOM 2760 C CA . ASN B 1 152 ? 14.172 -10.852 2.301 1 79.81 152 ASN B CA 1
ATOM 2761 C C . ASN B 1 152 ? 13.664 -11.68 1.123 1 79.81 152 ASN B C 1
ATOM 2763 O O . ASN B 1 152 ? 13.805 -12.906 1.116 1 79.81 152 ASN B O 1
ATOM 2767 N N . LYS B 1 153 ? 13.125 -11.016 0.134 1 82.69 153 LYS B N 1
ATOM 2768 C CA . LYS B 1 153 ? 12.547 -11.68 -1.026 1 82.69 153 LYS B CA 1
ATOM 2769 C C . LYS B 1 153 ? 13.602 -12.469 -1.791 1 82.69 153 LYS B C 1
ATOM 2771 O O . LYS B 1 153 ? 14.742 -12.023 -1.929 1 82.69 153 LYS B O 1
ATOM 2776 N N . LYS B 1 154 ? 13.148 -13.555 -2.27 1 84.25 154 LYS B N 1
ATOM 2777 C CA . LYS B 1 154 ? 13.984 -14.328 -3.184 1 84.25 154 LYS B CA 1
ATOM 2778 C C . LYS B 1 154 ? 14.125 -13.625 -4.531 1 84.25 154 LYS B C 1
ATOM 2780 O O . LYS B 1 154 ? 13.289 -12.789 -4.887 1 84.25 154 LYS B O 1
ATOM 2785 N N . ARG B 1 155 ? 15.164 -13.953 -5.184 1 83.44 155 ARG B N 1
ATOM 2786 C CA . ARG B 1 155 ? 15.508 -13.305 -6.445 1 83.44 155 ARG B CA 1
ATOM 2787 C C . ARG B 1 155 ? 14.359 -13.422 -7.449 1 83.44 155 ARG B C 1
ATOM 2789 O O . ARG B 1 155 ? 14.078 -12.477 -8.188 1 83.44 155 ARG B O 1
ATOM 2796 N N . ASP B 1 156 ? 13.719 -14.539 -7.496 1 86.88 156 ASP B N 1
ATOM 2797 C CA . ASP B 1 156 ? 12.719 -14.844 -8.516 1 86.88 156 ASP B CA 1
ATOM 2798 C C . ASP B 1 156 ? 11.453 -14.016 -8.312 1 86.88 156 ASP B C 1
ATOM 2800 O O . ASP B 1 156 ? 10.648 -13.867 -9.234 1 86.88 156 ASP B O 1
ATOM 2804 N N . ILE B 1 157 ? 11.266 -13.461 -7.113 1 91 157 ILE B N 1
ATOM 2805 C CA . ILE B 1 157 ? 10.047 -12.703 -6.871 1 91 157 ILE B CA 1
ATOM 2806 C C . ILE B 1 157 ? 10.391 -11.234 -6.625 1 91 157 ILE B C 1
ATOM 2808 O O . ILE B 1 157 ? 9.508 -10.43 -6.312 1 91 157 ILE B O 1
ATOM 2812 N N . LYS B 1 158 ? 11.602 -10.906 -6.797 1 90.81 158 LYS B N 1
ATOM 2813 C CA . LYS B 1 158 ? 12.023 -9.516 -6.621 1 90.81 158 LYS B CA 1
ATOM 2814 C C . LYS B 1 158 ? 11.406 -8.617 -7.684 1 90.81 158 LYS B C 1
ATOM 2816 O O . LYS B 1 158 ? 11.375 -7.395 -7.523 1 90.81 158 LYS B O 1
ATOM 2821 N N . ILE B 1 159 ? 10.969 -9.234 -8.711 1 91.56 159 ILE B N 1
ATOM 2822 C CA . ILE B 1 159 ? 10.344 -8.453 -9.766 1 91.56 159 ILE B CA 1
ATOM 2823 C C . ILE B 1 159 ? 9.008 -7.898 -9.281 1 91.56 159 ILE B C 1
ATOM 2825 O O . ILE B 1 159 ? 8.492 -6.918 -9.828 1 91.56 159 ILE B O 1
ATOM 2829 N N . PHE B 1 160 ? 8.414 -8.609 -8.312 1 95.94 160 PHE B N 1
ATOM 2830 C CA . PHE B 1 160 ? 7.137 -8.148 -7.789 1 95.94 160 PHE B CA 1
ATOM 2831 C C . PHE B 1 160 ? 7.348 -7.191 -6.617 1 95.94 160 PHE B C 1
ATOM 2833 O O . PHE B 1 160 ? 8.078 -7.508 -5.676 1 95.94 160 PHE B O 1
ATOM 2840 N N . ASP B 1 161 ? 6.719 -6.098 -6.703 1 96.94 161 ASP B N 1
ATOM 2841 C CA . ASP B 1 161 ? 6.801 -5.102 -5.641 1 96.94 161 ASP B CA 1
ATOM 2842 C C . ASP B 1 161 ? 5.875 -5.457 -4.477 1 96.94 161 ASP B C 1
ATOM 2844 O O . ASP B 1 161 ? 4.957 -6.266 -4.633 1 96.94 161 ASP B O 1
ATOM 2848 N N . ASP B 1 162 ? 6.129 -4.898 -3.346 1 95.81 162 ASP B N 1
ATOM 2849 C CA . ASP B 1 162 ? 5.355 -5.18 -2.143 1 95.81 162 ASP B CA 1
ATOM 2850 C C . ASP B 1 162 ? 3.955 -4.578 -2.236 1 95.81 162 ASP B C 1
ATOM 2852 O O . ASP B 1 162 ? 3.004 -5.113 -1.667 1 95.81 162 ASP B O 1
ATOM 2856 N N . VAL B 1 163 ? 3.893 -3.48 -2.902 1 96.69 163 VAL B N 1
ATOM 2857 C CA . VAL B 1 163 ? 2.613 -2.787 -3.016 1 96.69 163 VAL B CA 1
ATOM 2858 C C . VAL B 1 163 ? 2.342 -2.441 -4.477 1 96.69 163 VAL B C 1
ATOM 2860 O O . VAL B 1 163 ? 3.23 -1.962 -5.188 1 96.69 163 VAL B O 1
ATOM 2863 N N . LEU B 1 164 ? 1.153 -2.709 -4.93 1 97.56 164 LEU B N 1
ATOM 2864 C CA . LEU B 1 164 ? 0.624 -2.287 -6.219 1 97.56 164 LEU B CA 1
ATOM 2865 C C . LEU B 1 164 ? -0.634 -1.442 -6.043 1 97.56 164 LEU B C 1
ATOM 2867 O O . LEU B 1 164 ? -1.485 -1.758 -5.207 1 97.56 164 LEU B O 1
ATOM 2871 N N . ILE B 1 165 ? -0.75 -0.443 -6.828 1 95.69 165 ILE B N 1
ATOM 2872 C CA . ILE B 1 165 ? -1.962 0.368 -6.781 1 95.69 165 ILE B CA 1
ATOM 2873 C C . ILE B 1 165 ? -2.445 0.65 -8.203 1 95.69 165 ILE B C 1
ATOM 2875 O O . ILE B 1 165 ? -1.649 0.994 -9.078 1 95.69 165 ILE B O 1
ATOM 2879 N N . TYR B 1 166 ? -3.656 0.43 -8.391 1 95.81 166 TYR B N 1
ATOM 2880 C CA . TYR B 1 166 ? -4.367 0.931 -9.562 1 95.81 166 TYR B CA 1
ATOM 2881 C C . TYR B 1 166 ? -5.328 2.051 -9.18 1 95.81 166 TYR B C 1
ATOM 2883 O O . TYR B 1 166 ? -6.188 1.872 -8.312 1 95.81 166 TYR B O 1
ATOM 2891 N N . GLU B 1 167 ? -5.168 3.152 -9.742 1 92.5 167 GLU B N 1
ATOM 2892 C CA . GLU B 1 167 ? -6.094 4.266 -9.57 1 92.5 167 GLU B CA 1
ATOM 2893 C C . GLU B 1 167 ? -7.07 4.359 -10.742 1 92.5 167 GLU B C 1
ATOM 2895 O O . GLU B 1 167 ? -6.672 4.68 -11.859 1 92.5 167 GLU B O 1
ATOM 2900 N N . ALA B 1 168 ? -8.289 4.172 -10.438 1 92.62 168 ALA B N 1
ATOM 2901 C CA . ALA B 1 168 ? -9.305 4.035 -11.477 1 92.62 168 ALA B CA 1
ATOM 2902 C C . ALA B 1 168 ? -9.555 5.367 -12.172 1 92.62 168 ALA B C 1
ATOM 2904 O O . ALA B 1 168 ? -9.773 5.406 -13.391 1 92.62 168 ALA B O 1
ATOM 2905 N N . GLU B 1 169 ? -9.516 6.465 -11.414 1 86.5 169 GLU B N 1
ATOM 2906 C CA . GLU B 1 169 ? -9.82 7.773 -11.984 1 86.5 169 GLU B CA 1
ATOM 2907 C C . GLU B 1 169 ? -8.797 8.164 -13.047 1 86.5 169 GLU B C 1
ATOM 2909 O O . GLU B 1 169 ? -9.156 8.703 -14.094 1 86.5 169 GLU B O 1
ATOM 2914 N N . SER B 1 170 ? -7.574 7.875 -12.82 1 87.06 170 SER B N 1
ATOM 2915 C CA . SER B 1 170 ? -6.512 8.258 -13.75 1 87.06 170 SER B CA 1
ATOM 2916 C C . SER B 1 170 ? -6.066 7.066 -14.594 1 87.06 170 SER B C 1
ATOM 2918 O O . SER B 1 170 ? -5.246 7.215 -15.5 1 87.06 170 SER B O 1
ATOM 2920 N N . MET B 1 171 ? -6.621 5.902 -14.328 1 89.75 171 MET B N 1
ATOM 2921 C CA . MET B 1 171 ? -6.234 4.664 -14.992 1 89.75 171 MET B CA 1
ATOM 2922 C C . MET B 1 171 ? -4.723 4.477 -14.953 1 89.75 171 MET B C 1
ATOM 2924 O O . MET B 1 171 ? -4.102 4.184 -15.977 1 89.75 171 MET B O 1
ATOM 2928 N N . THR B 1 172 ? -4.18 4.695 -13.781 1 92.31 172 THR B N 1
ATOM 2929 C CA . THR B 1 172 ? -2.734 4.617 -13.594 1 92.31 172 THR B CA 1
ATOM 2930 C C . THR B 1 172 ? -2.371 3.465 -12.664 1 92.31 172 THR B C 1
ATOM 2932 O O . THR B 1 172 ? -3.053 3.232 -11.664 1 92.31 172 THR B O 1
ATOM 2935 N N . TYR B 1 173 ? -1.298 2.814 -13.055 1 94.06 173 TYR B N 1
ATOM 2936 C CA . TYR B 1 173 ? -0.733 1.757 -12.227 1 94.06 173 TYR B CA 1
ATOM 2937 C C . TYR B 1 173 ? 0.559 2.217 -11.562 1 94.06 173 TYR B C 1
ATOM 2939 O O . TYR B 1 173 ? 1.398 2.857 -12.195 1 94.06 173 TYR B O 1
ATOM 2947 N N . SER B 1 174 ? 0.664 1.967 -10.297 1 95.31 174 SER B N 1
ATOM 2948 C CA . SER B 1 174 ? 1.886 2.271 -9.555 1 95.31 174 SER B CA 1
ATOM 2949 C C . SER B 1 174 ? 2.324 1.087 -8.703 1 95.31 174 SER B C 1
ATOM 2951 O O . SER B 1 174 ? 1.527 0.191 -8.414 1 95.31 174 SER B O 1
ATOM 2953 N N . LYS B 1 175 ? 3.611 1.081 -8.406 1 97.12 175 LYS B N 1
ATOM 2954 C CA . LYS B 1 175 ? 4.164 -0.014 -7.613 1 97.12 175 LYS B CA 1
ATOM 2955 C C . LYS B 1 175 ? 5.332 0.463 -6.758 1 97.12 175 LYS B C 1
ATOM 2957 O O . LYS B 1 175 ? 5.914 1.518 -7.02 1 97.12 175 LYS B O 1
ATOM 2962 N N . GLY B 1 176 ? 5.574 -0.301 -5.625 1 96.5 176 GLY B N 1
ATOM 2963 C CA . GLY B 1 176 ? 6.699 0.044 -4.773 1 96.5 176 GLY B CA 1
ATOM 2964 C C . GLY B 1 176 ? 7.012 -1.019 -3.738 1 96.5 176 GLY B C 1
ATOM 2965 O O . GLY B 1 176 ? 6.168 -1.86 -3.43 1 96.5 176 GLY B O 1
ATOM 2966 N N . ASN B 1 177 ? 8.242 -0.916 -3.281 1 95.75 177 ASN B N 1
ATOM 2967 C CA . ASN B 1 177 ? 8.711 -1.831 -2.244 1 95.75 177 ASN B CA 1
ATOM 2968 C C . ASN B 1 177 ? 8.758 -1.155 -0.877 1 95.75 177 ASN B C 1
ATOM 2970 O O . ASN B 1 177 ? 8.953 0.057 -0.786 1 95.75 177 ASN B O 1
ATOM 2974 N N . LEU B 1 178 ? 8.555 -1.997 0.123 1 94.44 178 LEU B N 1
ATOM 2975 C CA . LEU B 1 178 ? 8.562 -1.521 1.502 1 94.44 178 LEU B CA 1
ATOM 2976 C C . LEU B 1 178 ? 9.898 -1.8 2.172 1 94.44 178 LEU B C 1
ATOM 2978 O O . LEU B 1 178 ? 10.578 -2.773 1.833 1 94.44 178 LEU B O 1
ATOM 2982 N N . SER B 1 179 ? 10.305 -0.974 3.02 1 93.88 179 SER B N 1
ATOM 2983 C CA . SER B 1 179 ? 11.477 -1.158 3.869 1 93.88 179 SER B CA 1
ATOM 2984 C C . SER B 1 179 ? 11.117 -1.019 5.344 1 93.88 179 SER B C 1
ATOM 2986 O O . SER B 1 179 ? 10.297 -0.173 5.711 1 93.88 179 SER B O 1
ATOM 2988 N N . ILE B 1 180 ? 11.664 -1.849 6.113 1 91.81 180 ILE B N 1
ATOM 2989 C CA . ILE B 1 180 ? 11.414 -1.817 7.551 1 91.81 180 ILE B CA 1
ATOM 2990 C C . ILE B 1 180 ? 12.016 -0.55 8.148 1 91.81 180 ILE B C 1
ATOM 2992 O O . ILE B 1 180 ? 13.109 -0.135 7.77 1 91.81 180 ILE B O 1
ATOM 2996 N N . VAL B 1 181 ? 11.227 0.045 9.117 1 89.75 181 VAL B N 1
ATOM 2997 C CA . VAL B 1 181 ? 11.641 1.255 9.82 1 89.75 181 VAL B CA 1
ATOM 2998 C C . VAL B 1 181 ? 12.508 0.883 11.016 1 89.75 181 VAL B C 1
ATOM 3000 O O . VAL B 1 181 ? 12.203 -0.059 11.75 1 89.75 181 VAL B O 1
#

Secondary structure (DSSP, 8-state):
-----EEEEEEEEEEESSHHHHHHHHH-TTS--GGGEEEEEEEEPBPSTT--TT---EEEEEE--TTS-GGGTSSTT-TTGGGBPSS-EEEEEEESSGGG--HHHHHHHHHHHHHHTTTT-TT------PPPSS-EEEEEEEE-TTS-B-SS--GGGTTS-SEEEEETTTTEEEEE--EE-/-----EEEEEEEEEEESSHHHHHHHHH-TTS--GGGEEEEEEEEPBPSTT--TT---EEEEEE--SSS-GGGTSSTT-TTGGGBPSS-EEEEEEESSGGG--HHHHHHHHHHHHHHTTTT-TT------PPPSS-EEEEEEEE-TTS-B-SS--GGGTTS-SEEEEETTTTEEEEE--EE-

Sequence (362 aa):
MEDIRKVFTIQWVGPFDTFASLSEYLNDPNTCDCHLFSFYYCSGSKKGKGHPISKDDYRYFGLHRSGTPIHTRVAPWHEHLRNFREPFSLWIGSFSDSTQQTPQNVEDVETVFISTYKDVLTENTQKKKATPKESICIINLWYRSNEKRWLNKKRDIKIFDDVLIYEAESMTYSKGNLSIVMEDIRKVFTIQWVGPFDTFASLSEYLNDPNTCDCHLFSFYYCSGSKKGKGHPISKDDYRYFGLHRSGTPIHTRVAPWHEHLRNFREPFSLWIGSFSDSTQQTPQNVEDVETVFISTYKDVLTENTQKKKATPKESICIINLWYRSNEKRWLNKKRDIKIFDDVLIYEAESMTYSKGNLSIV

pLDDT: mean 91.28, std 7.02, range [58.69, 97.69]

Radius of gyration: 23.18 Å; Cα contacts (8 Å, |Δi|>4): 769; chains: 2; bounding box: 38×65×54 Å

Solvent-accessible surface area (backbone atoms only — not comparable to full-atom values): 19920 Å² total; per-residue (Å²): 122,86,57,62,76,45,71,43,33,34,42,28,36,33,73,27,43,42,70,64,55,42,49,54,51,53,68,34,87,88,45,70,67,42,57,54,30,33,33,37,38,39,34,25,18,41,57,62,92,93,35,55,72,84,50,56,70,42,22,36,70,51,75,39,78,43,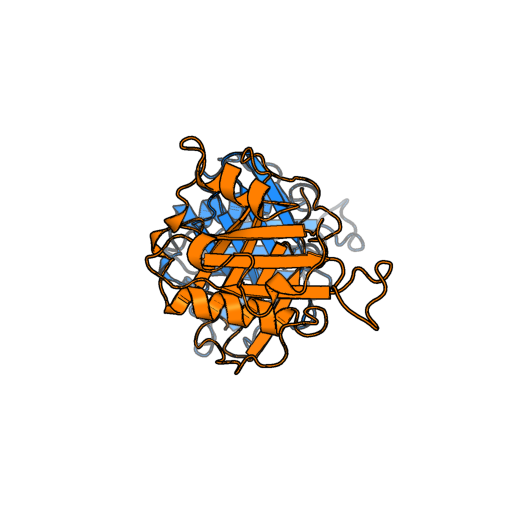101,48,49,38,63,79,57,64,37,75,81,26,88,67,61,48,42,47,32,78,70,30,44,31,33,40,24,20,53,52,53,69,88,56,71,37,69,66,50,51,50,43,52,50,38,52,51,48,66,66,38,52,89,59,30,66,65,58,83,72,77,81,76,70,75,57,85,58,21,35,35,39,37,54,42,49,20,32,84,86,60,44,73,52,90,68,76,51,79,90,52,58,82,56,51,34,31,39,35,38,38,41,91,76,70,41,42,31,34,23,52,66,41,78,104,124,86,58,65,76,42,71,44,34,33,42,29,36,35,74,27,45,44,69,65,56,43,50,53,49,55,66,35,87,91,45,71,66,44,63,53,35,34,34,37,37,39,34,25,20,41,58,62,91,92,34,55,72,84,51,56,70,44,22,37,68,51,75,42,78,57,100,47,48,38,64,81,57,64,36,76,81,27,88,67,61,47,41,46,32,79,71,30,42,31,34,39,24,19,54,52,53,68,89,56,70,39,67,66,50,52,51,42,52,50,37,53,50,46,67,66,39,52,91,59,30,66,66,58,83,69,76,81,76,68,75,57,86,59,21,36,35,38,37,56,42,49,20,31,85,86,60,44,74,52,89,69,75,54,79,91,52,58,83,57,53,33,30,39,36,38,39,41,91,75,71,41,43,31,36,22,50,66,43,79,105

Nearest PDB structures (foldseek):
  6sf2-assembly1_F  TM=1.797E-01  e=4.114E+00  Homo sapiens